Protein 2ISY (pdb70)

B-factor: mean 29.11, std 12.62, range [3.82, 200.0]

Radius of gyration: 21.47 Å; Cα contacts (8 Å, |Δi|>4): 385; chains: 2; bounding box: 40×53×70 Å

Structure (mmCIF, N/CA/C/O backbone):
data_2ISY
#
_entry.id   2ISY
#
_cell.length_a   41.954
_cell.length_b   44.743
_cell.length_c   49.641
_cell.angle_alpha   110.180
_cell.angle_beta   96.570
_cell.angle_gamma   108.290
#
_symmetry.space_group_name_H-M   'P 1'
#
loop_
_entity.id
_entity.type
_entity.pdbx_description
1 polymer 'Iron-dependent repressor ideR'
2 non-polymer 'NICKEL (II) ION'
3 non-polymer 'PHOSPHATE ION'
4 water water
#
loop_
_atom_site.group_PDB
_atom_site.id
_atom_site.type_symbol
_atom_site.label_atom_id
_atom_site.label_alt_id
_atom_site.label_comp_id
_atom_site.label_asym_id
_atom_site.label_entity_id
_atom_site.label_seq_id
_atom_site.pdbx_PDB_ins_code
_atom_site.Cartn_x
_atom_site.Cartn_y
_atom_site.Cartn_z
_atom_site.occupancy
_atom_site.B_iso_or_equiv
_atom_site.auth_seq_id
_atom_site.auth_comp_id
_atom_site.auth_asym_id
_atom_site.auth_atom_id
_atom_site.pdbx_PDB_model_num
ATOM 1 N N . ASN A 1 2 ? 10.179 -2.376 14.119 1.00 38.14 2 ASN A N 1
ATOM 2 C CA . ASN A 1 2 ? 10.073 -2.786 12.668 1.00 38.43 2 ASN A CA 1
ATOM 3 C C . ASN A 1 2 ? 9.815 -1.582 11.777 1.00 37.48 2 ASN A C 1
ATOM 4 O O . ASN A 1 2 ? 8.706 -1.050 11.766 1.00 36.67 2 ASN A O 1
ATOM 9 N N . GLU A 1 3 ? 10.824 -1.161 11.021 1.00 35.83 3 GLU A N 1
ATOM 10 C CA . GLU A 1 3 ? 10.697 0.034 10.197 1.00 36.04 3 GLU A CA 1
ATOM 11 C C . GLU A 1 3 ? 9.544 0.010 9.189 1.00 31.40 3 GLU A C 1
ATOM 12 O O . GLU A 1 3 ? 9.003 1.055 8.860 1.00 31.49 3 GLU A O 1
ATOM 18 N N . LEU A 1 4 ? 9.161 -1.177 8.725 1.00 27.02 4 LEU A N 1
ATOM 19 C CA . LEU A 1 4 ? 8.075 -1.324 7.756 1.00 23.09 4 LEU A CA 1
ATOM 20 C C . LEU A 1 4 ? 6.737 -1.191 8.446 1.00 22.37 4 LEU A C 1
ATOM 21 O O . LEU A 1 4 ? 5.708 -0.958 7.802 1.00 23.52 4 LEU A O 1
ATOM 26 N N . VAL A 1 5 ? 6.768 -1.332 9.767 1.00 19.35 5 VAL A N 1
ATOM 27 C CA . VAL A 1 5 ? 5.586 -1.257 10.612 1.00 18.86 5 VAL A CA 1
ATOM 28 C C . VAL A 1 5 ? 4.723 -2.512 10.491 1.00 20.91 5 VAL A C 1
ATOM 29 O O . VAL A 1 5 ? 4.412 -3.168 11.492 1.00 19.42 5 VAL A O 1
ATOM 33 N N . ASP A 1 6 ? 4.320 -2.836 9.267 1.00 21.12 6 ASP A N 1
ATOM 34 C CA . ASP A 1 6 ? 3.644 -4.107 8.999 1.00 21.39 6 ASP A CA 1
ATOM 35 C C . ASP A 1 6 ? 4.256 -4.654 7.707 1.00 21.24 6 ASP A C 1
ATOM 36 O O . ASP A 1 6 ? 4.052 -4.108 6.627 1.00 19.34 6 ASP A O 1
ATOM 41 N N . THR A 1 7 ? 5.065 -5.697 7.853 1.00 20.39 7 THR A N 1
ATOM 42 C CA . THR A 1 7 ? 5.863 -6.239 6.768 1.00 18.58 7 THR A CA 1
ATOM 43 C C . THR A 1 7 ? 4.957 -6.831 5.679 1.00 17.83 7 THR A C 1
ATOM 44 O O . THR A 1 7 ? 5.165 -6.615 4.471 1.00 16.76 7 THR A O 1
ATOM 48 N N . THR A 1 8 ? 3.941 -7.563 6.104 1.00 17.23 8 THR A N 1
ATOM 49 C CA . THR A 1 8 ? 3.026 -8.185 5.149 1.00 19.50 8 THR A CA 1
ATOM 50 C C . THR A 1 8 ? 2.328 -7.117 4.325 1.00 18.39 8 THR A C 1
ATOM 51 O O . THR A 1 8 ? 2.296 -7.221 3.104 1.00 18.11 8 THR A O 1
ATOM 55 N N . GLU A 1 9 ? 1.801 -6.079 4.986 1.00 15.26 9 GLU A N 1
ATOM 56 C CA . GLU A 1 9 ? 1.091 -5.040 4.259 1.00 13.96 9 GLU A CA 1
ATOM 57 C C . GLU A 1 9 ? 2.005 -4.319 3.279 1.00 13.60 9 GLU A C 1
ATOM 58 O O . GLU A 1 9 ? 1.544 -3.894 2.218 1.00 12.76 9 GLU A O 1
ATOM 64 N N . MET A 1 10 ? 3.287 -4.177 3.638 1.00 13.68 10 MET A N 1
ATOM 65 C CA . MET A 1 10 ? 4.275 -3.589 2.738 1.00 14.94 10 MET A CA 1
ATOM 66 C C . MET A 1 10 ? 4.643 -4.482 1.526 1.00 16.95 10 MET A C 1
ATOM 67 O O . MET A 1 10 ? 4.869 -3.971 0.432 1.00 15.27 10 MET A O 1
ATOM 72 N N . TYR A 1 11 ? 4.693 -5.803 1.705 1.00 17.42 11 TYR A N 1
ATOM 73 C CA . TYR A 1 11 ? 4.810 -6.698 0.543 1.00 16.94 11 TYR A CA 1
ATOM 74 C C . TYR A 1 11 ? 3.578 -6.548 -0.339 1.00 17.77 11 TYR A C 1
ATOM 75 O O . TYR A 1 11 ? 3.704 -6.397 -1.557 1.00 16.47 11 TYR A O 1
ATOM 84 N N . LEU A 1 12 ? 2.385 -6.545 0.265 1.00 16.03 12 LEU A N 1
ATOM 85 C CA . LEU A 1 12 ? 1.174 -6.297 -0.516 1.00 17.65 12 LEU A CA 1
ATOM 86 C C . LEU A 1 12 ? 1.197 -4.960 -1.263 1.00 20.22 12 LEU A C 1
ATOM 87 O O . LEU A 1 12 ? 0.924 -4.925 -2.473 1.00 20.29 12 LEU A O 1
ATOM 92 N N . ARG A 1 13 ? 1.517 -3.866 -0.566 1.00 20.12 13 ARG A N 1
ATOM 93 C CA . ARG A 1 13 ? 1.539 -2.537 -1.195 1.00 23.04 13 ARG A CA 1
ATOM 94 C C . ARG A 1 13 ? 2.640 -2.442 -2.259 1.00 21.64 13 ARG A C 1
ATOM 95 O O . ARG A 1 13 ? 2.477 -1.733 -3.245 1.00 19.73 13 ARG A O 1
ATOM 103 N N . THR A 1 14 ? 3.745 -3.161 -2.080 1.00 20.63 14 THR A N 1
ATOM 104 C CA . THR A 1 14 ? 4.818 -3.106 -3.074 1.00 21.60 14 THR A CA 1
ATOM 105 C C . THR A 1 14 ? 4.383 -3.777 -4.376 1.00 21.75 14 THR A C 1
ATOM 106 O O . THR A 1 14 ? 4.650 -3.272 -5.458 1.00 20.04 14 THR A O 1
ATOM 110 N N . ILE A 1 15 ? 3.667 -4.894 -4.261 1.00 18.85 15 ILE A N 1
ATOM 111 C CA . ILE A 1 15 ? 3.197 -5.622 -5.427 1.00 18.56 15 ILE A CA 1
ATOM 112 C C . ILE A 1 15 ? 2.144 -4.773 -6.182 1.00 20.47 15 ILE A C 1
ATOM 113 O O . ILE A 1 15 ? 2.152 -4.656 -7.418 1.00 17.23 15 ILE A O 1
ATOM 118 N N . TYR A 1 16 ? 1.240 -4.172 -5.428 1.00 18.78 16 TYR A N 1
ATOM 119 C CA . TYR A 1 16 ? 0.320 -3.180 -5.980 1.00 19.26 16 TYR A CA 1
ATOM 120 C C . TYR A 1 16 ? 1.032 -2.009 -6.713 1.00 18.76 16 TYR A C 1
ATOM 121 O O . TYR A 1 16 ? 0.657 -1.652 -7.847 1.00 19.49 16 TYR A O 1
ATOM 130 N N . ASP A 1 17 ? 2.073 -1.446 -6.106 1.00 17.89 17 ASP A N 1
ATOM 131 C CA . ASP A 1 17 ? 2.894 -0.395 -6.752 1.00 20.90 17 ASP A CA 1
ATOM 132 C C . ASP A 1 17 ? 3.425 -0.862 -8.120 1.00 20.79 17 ASP A C 1
ATOM 133 O O . ASP A 1 17 ? 3.288 -0.185 -9.139 1.00 17.84 17 ASP A O 1
ATOM 138 N N . LEU A 1 18 ? 4.049 -2.029 -8.115 1.00 23.48 18 LEU A N 1
ATOM 139 C CA . LEU A 1 18 ? 4.574 -2.633 -9.328 1.00 25.75 18 LEU A CA 1
ATOM 140 C C . LEU A 1 18 ? 3.492 -2.757 -10.400 1.00 25.90 18 LEU A C 1
ATOM 141 O O . LEU A 1 18 ? 3.712 -2.414 -11.568 1.00 26.78 18 LEU A O 1
ATOM 146 N N . GLU A 1 19 ? 2.318 -3.225 -10.013 1.00 26.70 19 GLU A N 1
ATOM 147 C CA . GLU A 1 19 ? 1.192 -3.238 -10.946 1.00 28.33 19 GLU A CA 1
ATOM 148 C C . GLU A 1 19 ? 0.770 -1.881 -11.492 1.00 28.79 19 GLU A C 1
ATOM 149 O O . GLU A 1 19 ? 0.497 -1.762 -12.682 1.00 28.21 19 GLU A O 1
ATOM 155 N N . GLU A 1 20 ? 0.727 -0.853 -10.655 1.00 27.42 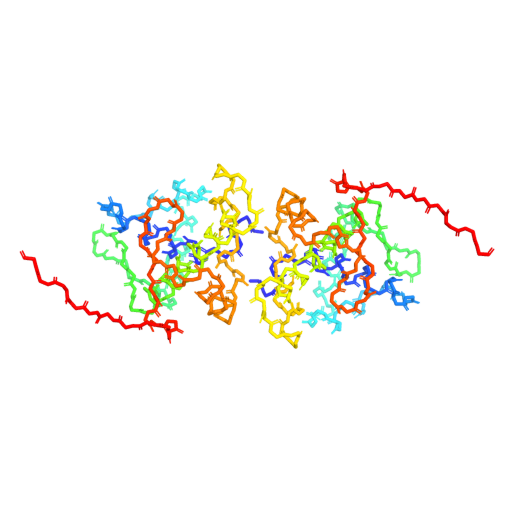20 GLU A N 1
ATOM 156 C CA . GLU A 1 20 ? 0.365 0.461 -11.164 1.00 27.73 20 GLU A CA 1
ATOM 157 C C . GLU A 1 20 ? 1.441 0.970 -12.133 1.00 26.87 20 GLU A C 1
ATOM 158 O O . GLU A 1 20 ? 1.158 1.772 -13.010 1.00 24.08 20 GLU A O 1
ATOM 164 N N . GLU A 1 21 ? 2.675 0.505 -11.955 1.00 25.95 21 GLU A N 1
ATOM 165 C CA . GLU A 1 21 ? 3.813 1.039 -12.709 1.00 26.96 21 GLU A CA 1
ATOM 166 C C . GLU A 1 21 ? 4.004 0.333 -14.044 1.00 28.32 21 GLU A C 1
ATOM 167 O O . GLU A 1 21 ? 4.881 0.711 -14.842 1.00 28.05 21 GLU A O 1
ATOM 173 N N . GLY A 1 22 ? 3.211 -0.706 -14.262 1.00 24.71 22 GLY A N 1
ATOM 174 C CA . GLY A 1 22 ? 3.413 -1.579 -15.398 1.00 29.30 22 GLY A CA 1
ATOM 175 C C . GLY A 1 22 ? 4.653 -2.450 -15.249 1.00 29.46 22 GLY A C 1
ATOM 176 O O . GLY A 1 22 ? 5.201 -2.922 -16.249 1.00 32.75 22 GLY A O 1
ATOM 177 N N . VAL A 1 23 ? 5.136 -2.670 -14.029 1.00 26.57 23 VAL A N 1
ATOM 178 C CA . VAL A 1 23 ? 6.264 -3.613 -13.910 1.00 26.16 23 VAL A CA 1
ATOM 179 C C . VAL A 1 23 ? 5.912 -4.997 -13.346 1.00 24.03 23 VAL A C 1
ATOM 180 O O . VAL A 1 23 ? 5.105 -5.138 -12.440 1.00 22.14 23 VAL A O 1
ATOM 184 N N . THR A 1 24 ? 6.468 -6.031 -13.966 1.00 25.13 24 THR A N 1
ATOM 185 C CA A THR A 1 24 ? 6.257 -7.416 -13.533 0.50 22.07 24 THR A CA 1
ATOM 186 C CA B THR A 1 24 ? 6.207 -7.408 -13.532 0.50 23.71 24 THR A CA 1
ATOM 187 C C . THR A 1 24 ? 6.566 -7.592 -12.050 1.00 23.15 24 THR A C 1
ATOM 188 O O . THR A 1 24 ? 7.708 -7.363 -11.626 1.00 22.12 24 THR A O 1
ATOM 195 N N . PRO A 1 25 ? 5.572 -8.008 -11.246 1.00 23.64 25 PRO A N 1
ATOM 196 C CA . PRO A 1 25 ? 5.860 -8.176 -9.832 1.00 23.32 25 PRO A CA 1
ATOM 197 C C . PRO A 1 25 ? 6.750 -9.400 -9.557 1.00 23.46 25 PRO A C 1
ATOM 198 O O . PRO A 1 25 ? 6.264 -10.527 -9.566 1.00 22.97 25 PRO A O 1
ATOM 202 N N . LEU A 1 26 ? 8.040 -9.174 -9.317 1.00 22.01 26 LEU A N 1
ATOM 203 C CA . LEU A 1 26 ? 8.956 -10.260 -8.985 1.00 23.61 26 LEU A CA 1
ATOM 204 C C . LEU A 1 26 ? 9.593 -10.007 -7.638 1.00 23.82 26 LEU A C 1
ATOM 205 O O . LEU A 1 26 ? 9.732 -8.859 -7.218 1.00 24.94 26 LEU A O 1
ATOM 210 N N . ARG A 1 27 ? 10.011 -11.081 -6.984 1.00 23.29 27 ARG A N 1
ATOM 211 C CA A ARG A 1 27 ? 10.688 -11.003 -5.691 0.50 25.06 27 ARG A CA 1
ATOM 212 C CA B ARG A 1 27 ? 10.666 -10.974 -5.690 0.50 24.66 27 ARG A CA 1
ATOM 213 C C . ARG A 1 27 ? 11.830 -9.994 -5.703 1.00 25.21 27 ARG A C 1
ATOM 214 O O . ARG A 1 27 ? 12.029 -9.260 -4.743 1.00 25.79 27 ARG A O 1
ATOM 229 N N . ALA A 1 28 ? 12.599 -9.973 -6.789 1.00 23.66 28 ALA A N 1
ATOM 230 C CA . ALA A 1 28 ? 13.771 -9.089 -6.832 1.00 21.88 28 ALA A CA 1
ATOM 231 C C . ALA A 1 28 ? 13.410 -7.637 -6.651 1.00 19.32 28 ALA A C 1
ATOM 232 O O . ALA A 1 28 ? 14.206 -6.864 -6.120 1.00 25.08 28 ALA A O 1
ATOM 234 N N . ARG A 1 29 ? 12.248 -7.241 -7.156 1.00 18.93 29 ARG A N 1
ATOM 235 C CA . ARG A 1 29 ? 11.765 -5.857 -6.989 1.00 17.69 29 ARG A CA 1
ATOM 236 C C . ARG A 1 29 ? 11.432 -5.576 -5.509 1.00 17.80 29 ARG A C 1
ATOM 237 O O . ARG A 1 29 ? 11.743 -4.511 -4.990 1.00 20.28 29 ARG A O 1
ATOM 245 N N . ILE A 1 30 ? 10.781 -6.526 -4.843 1.00 17.89 30 ILE A N 1
ATOM 246 C CA . ILE A 1 30 ? 10.472 -6.358 -3.422 1.00 19.87 30 ILE A CA 1
ATOM 247 C C . ILE A 1 30 ? 11.754 -6.196 -2.588 1.00 21.39 30 ILE A C 1
ATOM 248 O O . ILE A 1 30 ? 11.842 -5.320 -1.727 1.00 21.85 30 ILE A O 1
ATOM 253 N N . ALA A 1 31 ? 12.756 -7.020 -2.888 1.00 23.05 31 ALA A N 1
ATOM 254 C CA . ALA A 1 31 ? 14.041 -6.971 -2.207 1.00 23.95 31 ALA A CA 1
ATOM 255 C C . ALA A 1 31 ? 14.704 -5.591 -2.312 1.00 24.49 31 ALA A C 1
ATOM 256 O O . ALA A 1 31 ? 15.155 -5.030 -1.302 1.00 24.57 31 ALA A O 1
ATOM 258 N N . GLU A 1 32 ? 14.777 -5.073 -3.539 1.00 23.50 32 GLU A N 1
ATOM 259 C CA . GLU A 1 32 ? 15.236 -3.715 -3.829 1.00 24.51 32 GLU A CA 1
ATOM 260 C C . GLU A 1 32 ? 14.496 -2.630 -3.068 1.00 23.81 32 GLU A C 1
ATOM 261 O O . GLU A 1 32 ? 15.092 -1.810 -2.376 1.00 22.60 32 GLU A O 1
ATOM 267 N N . ARG A 1 33 ? 13.180 -2.617 -3.212 1.00 23.74 33 ARG A N 1
ATOM 268 C CA . ARG A 1 33 ? 12.412 -1.513 -2.676 1.00 24.70 33 ARG A CA 1
ATOM 269 C C . ARG A 1 33 ? 12.283 -1.541 -1.151 1.00 25.92 33 ARG A C 1
ATOM 270 O O . ARG A 1 33 ? 12.279 -0.473 -0.525 1.00 23.15 33 ARG A O 1
ATOM 278 N N . LEU A 1 34 ? 12.193 -2.740 -0.561 1.00 21.58 34 LEU A N 1
ATOM 279 C CA . LEU A 1 34 ? 12.137 -2.839 0.913 1.00 22.20 34 LEU A CA 1
ATOM 280 C C . LEU A 1 34 ? 13.479 -3.130 1.622 1.00 24.36 34 LEU A C 1
ATOM 281 O O . LEU A 1 34 ? 13.511 -3.329 2.843 1.00 23.66 34 LEU A O 1
ATOM 286 N N . ASP A 1 35 ? 14.577 -3.124 0.872 1.00 25.63 35 ASP A N 1
ATOM 287 C CA . ASP A 1 35 ? 15.909 -3.363 1.436 1.00 30.79 35 ASP A CA 1
ATOM 288 C C . ASP A 1 35 ? 15.959 -4.661 2.266 1.00 32.18 35 ASP A C 1
ATOM 289 O O . ASP A 1 35 ? 16.331 -4.661 3.436 1.00 33.78 35 ASP A O 1
ATOM 294 N N . GLN A 1 36 ? 15.546 -5.768 1.663 1.00 33.15 36 GLN A N 1
ATOM 295 C CA . GLN A 1 36 ? 15.596 -7.061 2.324 1.00 34.13 36 GLN A CA 1
ATOM 296 C C . GLN A 1 36 ? 16.403 -8.001 1.458 1.00 34.75 36 GLN A C 1
ATOM 297 O O . GLN A 1 36 ? 16.486 -7.791 0.260 1.00 34.12 36 GLN A O 1
ATOM 303 N N . SER A 1 37 ? 16.989 -9.040 2.055 1.00 36.65 37 SER A N 1
ATOM 304 C CA . SER A 1 37 ? 17.820 -9.987 1.308 1.00 37.05 37 SER A CA 1
ATOM 305 C C . SER A 1 37 ? 16.931 -10.876 0.456 1.00 37.61 37 SER A C 1
ATOM 306 O O . SER A 1 37 ? 15.724 -10.981 0.716 1.00 38.46 37 SER A O 1
ATOM 309 N N . GLY A 1 38 ? 17.524 -11.491 -0.563 1.00 34.38 38 GLY A N 1
ATOM 310 C CA . GLY A 1 38 ? 16.808 -12.368 -1.475 1.00 35.72 38 GLY A CA 1
ATOM 311 C C . GLY A 1 38 ? 16.107 -13.503 -0.747 1.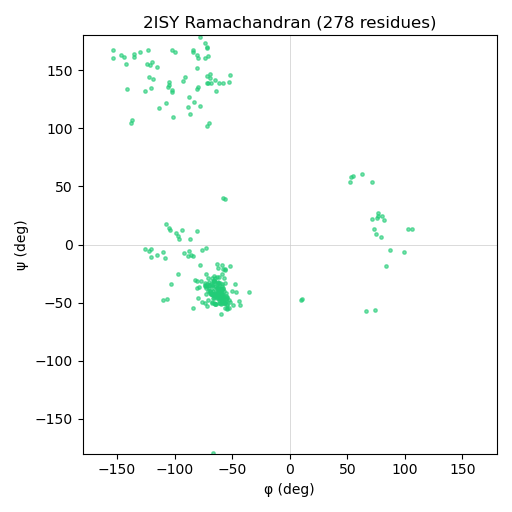00 36.46 38 GLY A C 1
ATOM 312 O O . GLY A 1 38 ? 14.924 -13.764 -0.992 1.00 35.46 38 GLY A O 1
ATOM 313 N N . PRO A 1 39 ? 16.839 -14.221 0.125 1.00 35.59 39 PRO A N 1
ATOM 314 C CA . PRO A 1 39 ? 16.176 -15.259 0.906 1.00 35.07 39 PRO A CA 1
ATOM 315 C C . PRO A 1 39 ? 15.072 -14.763 1.858 1.00 34.10 39 PRO A C 1
ATOM 316 O O . PRO A 1 39 ? 14.069 -15.460 2.016 1.00 33.93 39 PRO A O 1
ATOM 320 N N . THR A 1 40 ? 15.234 -13.595 2.484 1.00 32.83 40 THR A N 1
ATOM 321 C CA . THR A 1 40 ? 14.154 -13.090 3.370 1.00 32.43 40 THR A CA 1
ATOM 322 C C . THR A 1 40 ? 12.860 -12.872 2.592 1.00 29.72 40 THR A C 1
ATOM 323 O O . THR A 1 40 ? 11.790 -13.286 3.052 1.00 29.05 40 THR A O 1
ATOM 327 N N . VAL A 1 41 ? 12.980 -12.232 1.420 1.00 27.24 41 VAL A N 1
ATOM 328 C CA . VAL A 1 41 ? 11.849 -12.022 0.505 1.00 25.71 41 VAL A CA 1
ATOM 329 C C . VAL A 1 41 ? 11.184 -13.339 0.074 1.00 26.70 41 VAL A C 1
ATOM 330 O O . VAL A 1 41 ? 9.963 -13.458 0.050 1.00 23.59 41 VAL A O 1
ATOM 334 N N . SER A 1 42 ? 11.998 -14.332 -0.278 1.00 28.14 42 SER A N 1
ATOM 335 C CA . SER A 1 42 ? 11.474 -15.632 -0.662 1.00 28.25 42 SER A CA 1
ATOM 336 C C . SER A 1 42 ? 10.701 -16.263 0.470 1.00 27.06 42 SER A C 1
ATOM 337 O O . SER A 1 42 ? 9.661 -16.845 0.225 1.00 27.60 42 SER A O 1
ATOM 340 N N . GLN A 1 43 ? 11.210 -16.175 1.701 1.00 26.89 43 GLN A N 1
ATOM 341 C CA A GLN A 1 43 ? 10.525 -16.808 2.836 0.50 28.14 43 GLN A CA 1
ATOM 342 C CA B GLN A 1 43 ? 10.539 -16.782 2.860 0.50 28.07 43 GLN A CA 1
ATOM 343 C C . GLN A 1 43 ? 9.239 -16.055 3.208 1.00 26.77 43 GLN A C 1
ATOM 344 O O . GLN A 1 43 ? 8.199 -16.675 3.454 1.00 25.75 43 GLN A O 1
ATOM 355 N N . THR A 1 44 ? 9.302 -14.724 3.232 1.00 26.08 44 THR A N 1
ATOM 356 C CA . THR A 1 44 ? 8.099 -13.930 3.480 1.00 24.90 44 THR A CA 1
ATOM 357 C C . THR A 1 44 ? 7.062 -14.213 2.411 1.00 23.70 44 THR A C 1
ATOM 358 O O . THR A 1 44 ? 5.898 -14.389 2.723 1.00 24.93 44 THR A O 1
ATOM 362 N N . VAL A 1 45 ? 7.484 -14.243 1.147 1.00 23.62 45 VAL A N 1
ATOM 363 C CA . VAL A 1 45 ? 6.562 -14.489 0.053 1.00 25.81 45 VAL A CA 1
ATOM 364 C C . VAL A 1 45 ? 5.879 -15.878 0.171 1.00 25.77 45 VAL A C 1
ATOM 365 O O . VAL A 1 45 ? 4.690 -16.013 -0.079 1.00 26.69 45 VAL A O 1
ATOM 369 N N . SER A 1 46 ? 6.641 -16.905 0.538 1.00 26.48 46 SER A N 1
ATOM 370 C CA A SER A 1 46 ? 6.091 -18.257 0.674 0.50 25.57 46 SER A CA 1
ATOM 371 C CA B SER A 1 46 ? 6.077 -18.251 0.661 0.50 26.38 46 SER A CA 1
ATOM 372 C C . SER A 1 46 ? 5.120 -18.323 1.842 1.00 24.40 46 SER A C 1
ATOM 373 O O . SER A 1 46 ? 4.098 -18.998 1.772 1.00 27.63 46 SER A O 1
ATOM 378 N N . ARG A 1 47 ? 5.455 -17.629 2.928 1.00 25.45 47 ARG A N 1
ATOM 379 C CA . ARG A 1 47 ? 4.552 -17.510 4.060 1.00 26.45 47 ARG A CA 1
ATOM 380 C C . ARG A 1 47 ? 3.238 -16.804 3.660 1.00 27.22 47 ARG A C 1
ATOM 381 O O . ARG A 1 47 ? 2.165 -17.165 4.144 1.00 25.24 47 ARG A O 1
ATOM 389 N N . MET A 1 48 ? 3.316 -15.807 2.771 1.00 26.12 48 MET A N 1
ATOM 390 C CA . MET A 1 48 ? 2.102 -15.101 2.312 1.00 27.00 48 MET A CA 1
ATOM 391 C C . MET A 1 48 ? 1.254 -15.977 1.367 1.00 27.82 48 MET A C 1
ATOM 392 O O . MET A 1 48 ? 0.017 -15.937 1.390 1.00 28.23 48 MET A O 1
ATOM 397 N N . GLU A 1 49 ? 1.938 -16.747 0.522 1.00 30.76 49 GLU A N 1
ATOM 398 C CA . GLU A 1 49 ? 1.302 -17.781 -0.297 1.00 34.32 49 GLU A CA 1
ATOM 399 C C . GLU A 1 49 ? 0.592 -18.795 0.605 1.00 32.94 49 GLU A C 1
ATOM 400 O O . GLU A 1 49 ? -0.590 -19.075 0.413 1.00 33.04 49 GLU A O 1
ATOM 406 N N . ARG A 1 50 ? 1.288 -19.312 1.608 1.00 32.07 50 ARG A N 1
ATOM 407 C CA A ARG A 1 50 ? 0.644 -20.203 2.564 0.50 34.12 50 ARG A CA 1
ATOM 408 C CA B ARG A 1 50 ? 0.650 -20.204 2.574 0.50 32.91 50 ARG A CA 1
ATOM 409 C C . ARG A 1 50 ? -0.589 -19.538 3.150 1.00 34.20 50 ARG A C 1
ATOM 410 O O . ARG A 1 50 ? -1.633 -20.169 3.277 1.00 35.34 50 ARG A O 1
ATOM 425 N N . ASP A 1 51 ? -0.464 -18.250 3.474 1.00 34.35 51 ASP A N 1
ATOM 426 C CA . ASP A 1 51 ? -1.570 -17.470 4.026 1.00 32.99 51 ASP A CA 1
ATOM 427 C C . ASP A 1 51 ? -2.684 -17.100 3.030 1.00 30.07 51 ASP A C 1
ATOM 428 O O . ASP A 1 51 ? -3.675 -16.502 3.412 1.00 30.44 51 ASP A O 1
ATOM 433 N N . GLY A 1 52 ? -2.530 -17.455 1.762 1.00 28.73 52 GLY A N 1
ATOM 434 C CA . GLY A 1 52 ? -3.564 -17.168 0.764 1.00 26.27 52 GLY A CA 1
ATOM 435 C C . GLY A 1 52 ? -3.629 -15.729 0.271 1.00 24.58 52 GLY A C 1
ATOM 436 O O . GLY A 1 52 ? -4.666 -15.258 -0.183 1.00 23.79 52 GLY A O 1
ATOM 437 N N . LEU A 1 53 ? -2.510 -15.030 0.361 1.00 25.00 53 LEU A N 1
ATOM 438 C CA . LEU A 1 53 ? -2.446 -13.613 0.007 1.00 24.58 53 LEU A CA 1
ATOM 439 C C . LEU A 1 53 ? -1.922 -13.448 -1.398 1.00 25.25 53 LEU A C 1
ATOM 440 O O . LEU A 1 53 ? -2.190 -12.446 -2.074 1.00 23.30 53 LEU A O 1
ATOM 445 N N . LEU A 1 54 ? -1.157 -14.436 -1.853 1.00 24.56 54 LEU A N 1
ATOM 446 C CA . LEU A 1 54 ? -0.689 -14.404 -3.228 1.00 27.51 54 LEU A CA 1
ATOM 447 C C . LEU A 1 54 ? -0.402 -15.790 -3.796 1.00 29.55 54 LEU A C 1
ATOM 448 O O . LEU A 1 54 ? -0.340 -16.765 -3.053 1.00 29.21 54 LEU A O 1
ATOM 453 N N . ARG A 1 55 ? -0.223 -15.856 -5.114 1.00 32.68 55 ARG A N 1
ATOM 454 C CA . ARG A 1 55 ? 0.260 -17.072 -5.768 1.00 37.96 55 ARG A CA 1
ATOM 455 C C . ARG A 1 55 ? 1.576 -16.755 -6.453 1.00 40.45 55 ARG A C 1
ATOM 456 O O . ARG A 1 55 ? 1.751 -15.665 -7.005 1.00 39.46 55 ARG A O 1
ATOM 464 N N . VAL A 1 56 ? 2.503 -17.703 -6.419 1.00 44.61 56 VAL A N 1
ATOM 465 C CA . VAL A 1 56 ? 3.750 -17.555 -7.156 1.00 47.34 56 VAL A CA 1
ATOM 466 C C . VAL A 1 56 ? 3.641 -18.385 -8.416 1.00 49.64 56 VAL A C 1
ATOM 467 O O . VAL A 1 56 ? 3.624 -19.612 -8.355 1.00 50.73 56 VAL A O 1
ATOM 471 N N . ALA A 1 57 ? 3.547 -17.706 -9.554 1.00 52.37 57 ALA A N 1
ATOM 472 C CA . ALA A 1 57 ? 3.267 -18.357 -10.829 1.00 54.20 57 ALA A CA 1
ATOM 473 C C . ALA A 1 57 ? 4.440 -19.183 -11.381 1.00 55.53 57 ALA A C 1
ATOM 474 O O . ALA A 1 57 ? 5.575 -19.122 -10.873 1.00 55.43 57 ALA A O 1
ATOM 476 N N . GLY A 1 58 ? 4.144 -19.957 -12.422 1.00 56.03 58 GLY A N 1
ATOM 477 C CA . GLY A 1 58 ? 5.144 -20.750 -13.121 1.00 56.71 58 GLY A CA 1
ATOM 478 C C . GLY A 1 58 ? 6.438 -20.000 -13.373 1.00 55.97 58 GLY A C 1
ATOM 479 O O . GLY A 1 58 ? 7.516 -20.479 -13.025 1.00 56.70 58 GLY A O 1
ATOM 480 N N . ASP A 1 59 ? 6.327 -18.813 -13.961 1.00 55.29 59 ASP A N 1
ATOM 481 C CA . ASP A 1 59 ? 7.498 -18.002 -14.318 1.00 55.07 59 ASP A CA 1
ATOM 482 C C . ASP A 1 59 ? 8.094 -17.196 -13.142 1.00 54.11 59 ASP A C 1
ATOM 483 O O . ASP A 1 59 ? 8.925 -16.296 -13.350 1.00 53.54 59 ASP A O 1
ATOM 488 N N . ARG A 1 60 ? 7.652 -17.505 -11.920 1.00 52.28 60 ARG A N 1
ATOM 489 C CA . ARG A 1 60 ? 8.116 -16.809 -10.714 1.00 49.53 60 ARG A CA 1
ATOM 490 C C . ARG A 1 60 ? 7.517 -15.410 -10.553 1.00 46.88 60 ARG A C 1
ATOM 491 O O . ARG A 1 60 ? 7.934 -14.648 -9.682 1.00 45.45 60 ARG A O 1
ATOM 493 N N . HIS A 1 61 ? 6.542 -15.058 -11.378 1.00 44.80 61 HIS A N 1
ATOM 494 C CA . HIS A 1 61 ? 5.915 -13.761 -11.178 1.00 43.57 61 HIS A CA 1
ATOM 495 C C . HIS A 1 61 ? 4.897 -13.901 -10.036 1.00 40.69 61 HIS A C 1
ATOM 496 O O . HIS A 1 61 ? 4.428 -15.004 -9.756 1.00 40.38 61 HIS A O 1
ATOM 503 N N . LEU A 1 62 ? 4.640 -12.809 -9.323 1.00 35.63 62 LEU A N 1
ATOM 504 C CA . LEU A 1 62 ? 3.817 -12.848 -8.124 1.00 33.46 62 LEU A CA 1
ATOM 505 C C . LEU A 1 62 ? 2.429 -12.321 -8.433 1.00 31.37 62 LEU A C 1
ATOM 506 O O . LEU A 1 62 ? 2.265 -11.265 -9.040 1.00 31.24 62 LEU A O 1
ATOM 511 N N . GLU A 1 63 ? 1.417 -13.038 -7.996 1.00 28.16 63 GLU A N 1
ATOM 512 C CA . GLU A 1 63 ? 0.089 -12.568 -8.262 1.00 28.39 63 GLU A CA 1
ATOM 513 C C . GLU A 1 63 ? -0.677 -12.486 -6.947 1.00 26.74 63 GLU A C 1
ATOM 514 O O . GLU A 1 63 ? -0.655 -13.434 -6.165 1.00 29.28 63 GLU A O 1
ATOM 520 N N . LEU A 1 64 ? -1.353 -11.367 -6.703 1.00 25.17 64 LEU A N 1
ATOM 521 C CA . LEU A 1 64 ? -2.190 -11.239 -5.514 1.00 23.15 64 LEU A CA 1
ATOM 522 C C . LEU A 1 64 ? -3.443 -12.104 -5.667 1.00 23.52 64 LEU A C 1
ATOM 523 O O . LEU A 1 64 ? -4.034 -12.152 -6.745 1.00 24.04 64 LEU A O 1
ATOM 528 N N . THR A 1 65 ? -3.853 -12.783 -4.606 1.00 21.36 65 THR A N 1
ATOM 529 C CA . THR A 1 65 ? -5.119 -13.503 -4.657 1.00 23.41 65 THR A CA 1
ATOM 530 C C . THR A 1 65 ? -6.231 -12.469 -4.485 1.00 24.42 65 THR A C 1
ATOM 531 O O . THR A 1 65 ? -5.943 -11.287 -4.325 1.00 23.26 65 THR A O 1
ATOM 535 N N . GLU A 1 66 ? -7.488 -12.893 -4.523 1.00 25.36 66 GLU A N 1
ATOM 536 C CA . GLU A 1 66 ? -8.604 -11.975 -4.259 1.00 27.92 66 GLU A CA 1
ATOM 537 C C . GLU A 1 66 ? -8.494 -11.397 -2.852 1.00 26.08 66 GLU A C 1
ATOM 538 O O . GLU A 1 66 ? -8.718 -10.209 -2.660 1.00 24.08 66 GLU A O 1
ATOM 544 N N . LYS A 1 67 ? -8.127 -12.242 -1.892 1.00 24.00 67 LYS A N 1
ATOM 545 C CA . LYS A 1 67 ? -7.936 -11.838 -0.508 1.00 24.76 67 LYS A CA 1
ATOM 546 C C . LYS A 1 67 ? -6.775 -10.847 -0.369 1.00 24.66 67 LYS A C 1
ATOM 547 O O . LYS A 1 67 ? -6.944 -9.781 0.220 1.00 23.92 67 LYS A O 1
ATOM 553 N N . GLY A 1 68 ? -5.617 -11.203 -0.925 1.00 22.20 68 GLY A N 1
ATOM 554 C CA . GLY A 1 68 ? -4.464 -10.322 -0.957 1.00 20.57 68 GLY A CA 1
ATOM 555 C C . GLY A 1 68 ? -4.712 -8.994 -1.664 1.00 22.17 68 GLY A C 1
ATOM 556 O O . GLY A 1 68 ? -4.198 -7.958 -1.251 1.00 19.16 68 GLY A O 1
ATOM 557 N N . ARG A 1 69 ? -5.468 -9.025 -2.755 1.00 21.77 69 ARG A N 1
ATOM 558 C CA . ARG A 1 69 ? -5.767 -7.818 -3.521 1.00 22.40 69 ARG A CA 1
ATOM 559 C C . ARG A 1 69 ? -6.650 -6.863 -2.731 1.00 20.26 69 ARG A C 1
ATOM 560 O O . ARG A 1 69 ? -6.407 -5.656 -2.749 1.00 19.04 69 ARG A O 1
ATOM 568 N N . ALA A 1 70 ? -7.661 -7.398 -2.044 1.00 20.00 70 ALA A N 1
ATOM 569 C CA . ALA A 1 70 ? -8.552 -6.589 -1.213 1.00 21.96 70 ALA A CA 1
ATOM 570 C C . ALA A 1 70 ? -7.768 -5.860 -0.136 1.00 21.50 70 ALA A C 1
ATOM 571 O O . ALA A 1 70 ? -8.020 -4.692 0.157 1.00 18.74 70 ALA A O 1
ATOM 573 N N . LEU A 1 71 ? -6.827 -6.575 0.467 1.00 19.44 71 LEU A N 1
ATOM 574 C CA A LEU A 1 71 ? -6.038 -5.992 1.536 0.50 18.05 71 LEU A CA 1
ATOM 575 C CA B LEU A 1 71 ? -5.979 -6.041 1.527 0.50 18.39 71 LEU A CA 1
ATOM 576 C C . LEU A 1 71 ? -5.027 -4.983 0.973 1.00 17.79 71 LEU A C 1
ATOM 577 O O . LEU A 1 71 ? -4.749 -3.971 1.607 1.00 16.96 71 LEU A O 1
ATOM 586 N N . ALA A 1 72 ? -4.488 -5.249 -0.215 1.00 16.62 72 ALA A N 1
ATOM 587 C CA . ALA A 1 72 ? -3.536 -4.318 -0.834 1.00 17.25 72 ALA A CA 1
ATOM 588 C C . ALA A 1 72 ? -4.240 -3.006 -1.152 1.00 17.68 72 ALA A C 1
ATOM 589 O O . ALA A 1 72 ? -3.709 -1.909 -0.928 1.00 16.36 72 ALA A O 1
ATOM 591 N N . ILE A 1 73 ? -5.438 -3.126 -1.699 1.00 14.73 73 ILE A N 1
ATOM 592 C CA . ILE A 1 73 ? -6.244 -1.951 -2.003 1.00 16.13 73 ILE A CA 1
ATOM 593 C C . ILE A 1 73 ? -6.508 -1.121 -0.743 1.00 15.65 73 ILE A C 1
ATOM 594 O O . ILE A 1 73 ? -6.378 0.103 -0.761 1.00 15.24 73 ILE A O 1
ATOM 599 N N . ALA A 1 74 ? -6.926 -1.780 0.337 1.00 14.62 74 ALA A N 1
ATOM 600 C CA . ALA A 1 74 ? -7.209 -1.057 1.571 1.00 13.64 74 ALA A CA 1
ATOM 601 C C . ALA A 1 74 ? -5.979 -0.340 2.117 1.00 13.43 74 ALA A C 1
ATOM 602 O O . ALA A 1 74 ? -6.092 0.761 2.628 1.00 13.50 74 ALA A O 1
ATOM 604 N N . VAL A 1 75 ? -4.800 -0.948 2.031 1.00 12.04 75 VAL A N 1
ATOM 605 C CA . VAL A 1 75 ? -3.588 -0.258 2.506 1.00 12.06 75 VAL A CA 1
ATOM 606 C C . VAL A 1 75 ? -3.316 0.966 1.608 1.00 13.97 75 VAL A C 1
ATOM 607 O O . VAL A 1 75 ? -2.952 2.050 2.098 1.00 12.47 75 VAL A O 1
ATOM 611 N N . MET A 1 76 ? -3.434 0.784 0.285 1.00 11.61 76 MET A N 1
ATOM 612 C CA . MET A 1 76 ? -3.130 1.882 -0.611 1.00 11.74 76 MET A CA 1
ATOM 613 C C . MET A 1 76 ? -4.164 3.027 -0.420 1.00 14.31 76 MET A C 1
ATOM 614 O O . MET A 1 76 ? -3.821 4.198 -0.534 1.00 16.50 76 MET A O 1
ATOM 619 N N . ARG A 1 77 ? -5.417 2.674 -0.136 1.00 14.29 77 ARG A N 1
ATOM 620 C CA . ARG A 1 77 ? -6.471 3.660 0.159 1.00 16.39 77 ARG A CA 1
ATOM 621 C C . ARG A 1 77 ? -6.120 4.497 1.395 1.00 15.61 77 ARG A C 1
ATOM 622 O O . ARG A 1 77 ? -6.155 5.741 1.345 1.00 17.52 77 ARG A O 1
ATOM 630 N N . LYS A 1 78 ? -5.757 3.833 2.485 1.00 14.20 78 LYS A N 1
ATOM 631 C CA . LYS A 1 78 ? -5.283 4.529 3.698 1.00 15.14 78 LYS A CA 1
ATOM 632 C C . LYS A 1 78 ? -4.050 5.366 3.391 1.00 14.72 78 LYS A C 1
ATOM 633 O O . LYS A 1 78 ? -3.892 6.481 3.905 1.00 14.91 78 LYS A O 1
ATOM 639 N N . HIS A 1 79 ? -3.161 4.833 2.563 1.00 15.59 79 HIS A N 1
ATOM 640 C CA . HIS A 1 79 ? -1.941 5.561 2.236 1.00 13.54 79 HIS A CA 1
ATOM 641 C C . HIS A 1 79 ? -2.276 6.920 1.583 1.00 15.61 79 HIS A C 1
ATOM 642 O O . HIS A 1 79 ? -1.745 7.970 1.969 1.00 13.80 79 HIS A O 1
ATOM 649 N N . ARG A 1 80 ? -3.122 6.887 0.559 1.00 14.69 80 ARG A N 1
ATOM 650 C CA . ARG A 1 80 ? -3.435 8.113 -0.185 1.00 16.86 80 ARG A CA 1
ATOM 651 C C . ARG A 1 80 ? -4.346 9.085 0.586 1.00 16.77 80 ARG A C 1
ATOM 652 O O . ARG A 1 80 ? -4.222 10.302 0.449 1.00 18.65 80 ARG A O 1
ATOM 660 N N . LEU A 1 81 ? -5.250 8.553 1.399 1.00 15.29 81 LEU A N 1
ATOM 661 C CA . LEU A 1 81 ? -6.023 9.387 2.331 1.00 14.72 81 LEU A CA 1
ATOM 662 C C . LEU A 1 81 ? -5.097 10.063 3.362 1.00 14.63 81 LEU A C 1
ATOM 663 O O . LEU A 1 81 ? -5.238 11.268 3.670 1.00 15.30 81 LEU A O 1
ATOM 668 N N . ALA A 1 82 ? -4.130 9.312 3.876 1.00 13.79 82 ALA A N 1
ATOM 669 C CA . ALA A 1 82 ? -3.140 9.878 4.801 1.00 13.27 82 ALA A CA 1
ATOM 670 C C . ALA A 1 82 ? -2.346 10.988 4.114 1.00 13.53 82 ALA A C 1
ATOM 671 O O . ALA A 1 82 ? -2.135 12.053 4.694 1.00 14.82 82 ALA A O 1
ATOM 673 N N . GLU A 1 83 ? -1.913 10.759 2.876 1.00 13.37 83 GLU A N 1
ATOM 674 C CA . GLU A 1 83 ? -1.176 11.811 2.162 1.00 14.10 83 GLU A CA 1
ATOM 675 C C . GLU A 1 83 ? -2.039 13.057 1.938 1.00 16.52 83 GLU A C 1
ATOM 676 O O . GLU A 1 83 ? -1.559 14.170 2.110 1.00 18.50 83 GLU A O 1
ATOM 682 N N . ARG A 1 84 ? -3.305 12.861 1.577 1.00 17.05 84 ARG A N 1
ATOM 683 C CA . ARG A 1 84 ? -4.268 13.965 1.458 1.00 19.68 84 ARG A CA 1
ATOM 684 C C . ARG A 1 84 ? -4.380 14.755 2.759 1.00 19.93 84 ARG A C 1
ATOM 685 O O . ARG A 1 84 ? -4.215 15.977 2.763 1.00 20.40 84 ARG A O 1
ATOM 693 N N . LEU A 1 85 ? -4.668 14.060 3.862 1.00 15.52 85 LEU A N 1
ATOM 694 C CA . LEU A 1 85 ? -4.637 14.681 5.199 1.00 15.75 85 LEU A CA 1
ATOM 695 C C . LEU A 1 85 ? -3.340 15.482 5.473 1.00 17.39 85 LEU A C 1
ATOM 696 O O . LEU A 1 85 ? -3.381 16.629 5.910 1.00 17.62 85 LEU A O 1
ATOM 701 N N . LEU A 1 86 ? -2.184 14.852 5.269 1.00 17.38 86 LEU A N 1
ATOM 702 C CA . LEU A 1 86 ? -0.907 15.452 5.609 1.00 16.46 86 LEU A CA 1
ATOM 703 C C . LEU A 1 86 ? -0.632 16.723 4.803 1.00 20.36 86 LEU A C 1
ATOM 704 O O . LEU A 1 86 ? -0.079 17.681 5.314 1.00 23.03 86 LEU A O 1
ATOM 709 N N . VAL A 1 87 ? -1.028 16.727 3.539 1.00 22.13 87 VAL A N 1
ATOM 710 C CA . VAL A 1 87 ? -0.792 17.887 2.683 1.00 23.16 87 VAL A CA 1
ATOM 711 C C . VAL A 1 87 ? -1.911 18.893 2.899 1.00 23.39 87 VAL A C 1
ATOM 712 O O . VAL A 1 87 ? -1.641 20.036 3.240 1.00 26.92 87 VAL A O 1
ATOM 716 N N . ASP A 1 88 ? -3.165 18.480 2.750 1.00 22.02 88 ASP A N 1
ATOM 717 C CA . ASP A 1 88 ? -4.259 19.460 2.741 1.00 23.44 88 ASP A CA 1
ATOM 718 C C . ASP A 1 88 ? -4.572 20.069 4.107 1.00 24.84 88 ASP A C 1
ATOM 719 O O . ASP A 1 88 ? -4.925 21.248 4.200 1.00 28.21 88 ASP A O 1
ATOM 724 N N . VAL A 1 89 ? -4.460 19.280 5.170 1.00 23.10 89 VAL A N 1
ATOM 725 C CA . VAL A 1 89 ? -4.882 19.754 6.488 1.00 23.21 89 VAL A CA 1
ATOM 726 C C . VAL A 1 89 ? -3.713 20.073 7.403 1.00 23.89 89 VAL A C 1
ATOM 727 O O . VAL A 1 89 ? -3.673 21.117 8.054 1.00 23.43 89 VAL A O 1
ATOM 731 N N . ILE A 1 90 ? -2.760 19.164 7.460 1.00 20.45 90 ILE A N 1
ATOM 732 C CA . ILE A 1 90 ? -1.654 19.304 8.405 1.00 21.04 90 ILE A CA 1
ATOM 733 C C . ILE A 1 90 ? -0.541 20.232 7.895 1.00 21.32 90 ILE A C 1
ATOM 734 O O . ILE A 1 90 ? 0.136 20.907 8.685 1.00 21.75 90 ILE A O 1
ATOM 739 N N . GLY A 1 91 ? -0.360 20.264 6.576 1.00 19.74 91 GLY A N 1
ATOM 740 C CA . GLY A 1 91 ? 0.555 21.194 5.974 1.00 20.07 91 GLY A CA 1
ATOM 741 C C . GLY A 1 91 ? 1.974 20.685 6.034 1.00 21.18 91 GLY A C 1
ATOM 742 O O . GLY A 1 91 ? 2.927 21.467 5.953 1.00 21.09 91 GLY A O 1
ATOM 743 N N . LEU A 1 92 ? 2.128 19.374 6.188 1.00 19.77 92 LEU A N 1
ATOM 744 C CA . LEU A 1 92 ? 3.458 18.774 6.183 1.00 19.24 92 LEU A CA 1
ATOM 745 C C . LEU A 1 92 ? 4.089 18.985 4.806 1.00 21.99 92 LEU A C 1
ATOM 746 O O . LEU A 1 92 ? 3.451 18.753 3.779 1.00 25.32 92 LEU A O 1
ATOM 751 N N . PRO A 1 93 ? 5.343 19.440 4.756 1.00 24.83 93 PRO A N 1
ATOM 752 C CA . PRO A 1 93 ? 5.917 19.622 3.420 1.00 27.87 93 PRO A CA 1
ATOM 753 C C . PRO A 1 93 ? 5.812 18.391 2.480 1.00 30.72 93 PRO A C 1
ATOM 754 O O . PRO A 1 93 ? 5.893 17.231 2.920 1.00 28.29 93 PRO A O 1
ATOM 758 N N . TRP A 1 94 ? 5.635 18.674 1.190 1.00 32.13 94 TRP A N 1
ATOM 759 C CA . TRP A 1 94 ? 5.441 17.650 0.161 1.00 32.50 94 TRP A CA 1
ATOM 760 C C . TRP A 1 94 ? 6.486 16.549 0.208 1.00 31.09 94 TRP A C 1
ATOM 761 O O . TRP A 1 94 ? 6.154 15.386 -0.005 1.00 28.69 94 TRP A O 1
ATOM 772 N N . GLU A 1 95 ? 7.743 16.916 0.461 1.00 28.48 95 GLU A N 1
ATOM 773 C CA . GLU A 1 95 ? 8.833 15.948 0.358 1.00 29.59 95 GLU A CA 1
ATOM 774 C C . GLU A 1 95 ? 8.882 14.997 1.550 1.00 27.04 95 GLU A C 1
ATOM 775 O O . GLU A 1 95 ? 9.673 14.054 1.568 1.00 24.96 95 GLU A O 1
ATOM 781 N N . GLU A 1 96 ? 8.021 15.243 2.535 1.00 25.94 96 GLU A N 1
ATOM 782 C CA A GLU A 1 96 ? 8.002 14.424 3.730 0.50 25.17 96 GLU A CA 1
ATOM 783 C CA B GLU A 1 96 ? 7.982 14.437 3.747 0.50 24.49 96 GLU A CA 1
ATOM 784 C C . GLU A 1 96 ? 6.711 13.617 3.825 1.00 23.53 96 GLU A C 1
ATOM 785 O O . GLU A 1 96 ? 6.603 12.717 4.658 1.00 21.24 96 GLU A O 1
ATOM 796 N N . VAL A 1 97 ? 5.726 13.927 2.976 1.00 21.46 97 VAL A N 1
ATOM 797 C CA . VAL A 1 97 ? 4.424 13.277 3.192 1.00 22.32 97 VAL A CA 1
ATOM 798 C C . VAL A 1 97 ? 4.340 11.780 2.872 1.00 21.17 97 VAL A C 1
ATOM 799 O O . VAL A 1 97 ? 3.690 11.011 3.629 1.00 18.67 97 VAL A O 1
ATOM 803 N N . HIS A 1 98 ? 4.980 11.357 1.782 1.00 17.55 98 HIS A N 1
ATOM 804 C CA . HIS A 1 98 ? 5.003 9.915 1.443 1.00 18.37 98 HIS A CA 1
ATOM 805 C C . HIS A 1 98 ? 5.630 9.031 2.531 1.00 19.37 98 HIS A C 1
ATOM 806 O O . HIS A 1 98 ? 5.065 7.980 2.903 1.00 18.62 98 HIS A O 1
ATOM 813 N N . ALA A 1 99 ? 6.804 9.443 3.009 1.00 19.60 99 ALA A N 1
ATOM 814 C CA . ALA A 1 99 ? 7.477 8.737 4.083 1.00 19.45 99 ALA A CA 1
ATOM 815 C C . ALA A 1 99 ? 6.563 8.610 5.300 1.00 18.75 99 ALA A C 1
ATOM 816 O O . ALA A 1 99 ? 6.502 7.551 5.920 1.00 17.42 99 ALA A O 1
ATOM 818 N N . GLU A 1 100 ? 5.876 9.696 5.657 1.00 14.92 100 GLU A N 1
ATOM 819 C CA . GLU A 1 100 ? 5.000 9.667 6.826 1.00 15.22 100 GLU A CA 1
ATOM 820 C C . GLU A 1 100 ? 3.813 8.696 6.580 1.00 14.22 100 GLU A C 1
ATOM 821 O O . GLU A 1 100 ? 3.478 7.835 7.414 1.00 12.80 100 GLU A O 1
ATOM 827 N N . ALA A 1 101 ? 3.174 8.881 5.436 1.00 15.01 101 ALA A N 1
ATOM 828 C CA . ALA A 1 101 ? 2.041 8.077 4.987 1.00 13.20 101 ALA A CA 1
ATOM 829 C C . ALA A 1 101 ? 2.390 6.589 4.897 1.00 15.21 101 ALA A C 1
ATOM 830 O O . ALA A 1 101 ? 1.564 5.713 5.182 1.00 13.27 101 ALA A O 1
ATOM 841 N N . ARG A 1 103 ? 4.154 5.066 6.971 1.00 14.11 103 ARG A N 1
ATOM 842 C CA . ARG A 1 103 ? 3.923 4.497 8.306 1.00 13.80 103 ARG A CA 1
ATOM 843 C C . ARG A 1 103 ? 2.455 4.485 8.665 1.00 12.82 103 ARG A C 1
ATOM 844 O O . ARG A 1 103 ? 1.942 3.493 9.167 1.00 11.46 103 ARG A O 1
ATOM 852 N N . TRP A 1 104 ? 1.776 5.611 8.454 1.00 10.49 104 TRP A N 1
ATOM 853 C CA . TRP A 1 104 ? 0.403 5.728 8.881 1.00 14.52 104 TRP A CA 1
ATOM 854 C C . TRP A 1 104 ? -0.560 4.755 8.185 1.00 13.74 104 TRP A C 1
ATOM 855 O O . TRP A 1 104 ? -1.609 4.409 8.737 1.00 12.96 104 TRP A O 1
ATOM 866 N N . GLU A 1 105 ? -0.232 4.350 6.952 1.00 13.71 105 GLU A N 1
ATOM 867 C CA . GLU A 1 105 ? -1.095 3.465 6.197 1.00 13.51 105 GLU A CA 1
ATOM 868 C C . GLU A 1 105 ? -1.347 2.149 6.932 1.00 14.73 105 GLU A C 1
ATOM 869 O O . GLU A 1 105 ? -2.308 1.487 6.651 1.00 14.51 105 GLU A O 1
ATOM 875 N N . HIS A 1 106 ? -0.473 1.792 7.866 1.00 15.82 106 HIS A N 1
ATOM 876 C CA . HIS A 1 106 ? -0.589 0.523 8.611 1.00 15.29 106 HIS A CA 1
ATOM 877 C C . HIS A 1 106 ? -1.376 0.603 9.917 1.00 15.17 106 HIS A C 1
ATOM 878 O O . HIS A 1 106 ? -1.699 -0.439 10.525 1.00 14.17 106 HIS A O 1
ATOM 885 N N . VAL A 1 107 ? -1.739 1.809 10.335 1.00 12.72 107 VAL A N 1
ATOM 886 C CA . VAL A 1 107 ? -2.401 1.953 11.644 1.00 14.01 107 VAL A CA 1
ATOM 887 C C . VAL A 1 107 ? -3.745 2.679 11.600 1.00 16.59 107 VAL A C 1
ATOM 888 O O . VAL A 1 107 ? -4.377 2.813 12.637 1.00 17.43 107 VAL A O 1
ATOM 892 N N . MET A 1 108 ? -4.161 3.175 10.424 1.00 14.18 108 MET A N 1
ATOM 893 C CA A MET A 1 108 ? -5.402 3.932 10.288 0.50 14.49 108 MET A CA 1
ATOM 894 C CA B MET A 1 108 ? -5.409 3.922 10.320 0.50 17.18 108 MET A CA 1
ATOM 895 C C . MET A 1 108 ? -6.578 2.960 10.187 1.00 16.94 108 MET A C 1
ATOM 896 O O . MET A 1 108 ? -6.539 2.044 9.389 1.00 17.44 108 MET A O 1
ATOM 905 N N . SER A 1 109 ? -7.614 3.178 10.981 1.00 16.34 109 SER A N 1
ATOM 906 C CA . SER A 1 109 ? -8.812 2.352 10.903 1.00 16.03 109 SER A CA 1
ATOM 907 C C . SER A 1 109 ? -9.699 2.817 9.745 1.00 15.48 109 SER A C 1
ATOM 908 O O . SER A 1 109 ? -9.521 3.925 9.213 1.00 13.05 109 SER A O 1
ATOM 911 N N . GLU A 1 110 ? -10.633 1.961 9.341 1.00 16.39 110 GLU A N 1
ATOM 912 C CA . GLU A 1 110 ? -11.594 2.312 8.293 1.00 19.00 110 GLU A CA 1
ATOM 913 C C . GLU A 1 110 ? -12.507 3.426 8.766 1.00 18.84 110 GLU A C 1
ATOM 914 O O . GLU A 1 110 ? -12.989 4.217 7.954 1.00 18.50 110 GLU A O 1
ATOM 920 N N . ASP A 1 111 ? -12.780 3.459 10.073 1.00 17.36 111 ASP A N 1
ATOM 921 C CA . ASP A 1 111 ? -13.593 4.523 10.619 1.00 19.46 111 ASP A CA 1
ATOM 922 C C . ASP A 1 111 ? -12.951 5.881 10.420 1.00 18.89 111 ASP A C 1
ATOM 923 O O . ASP A 1 111 ? -13.625 6.851 10.068 1.00 17.50 111 ASP A O 1
ATOM 928 N N . VAL A 1 112 ? -11.637 5.958 10.621 1.00 16.30 112 VAL A N 1
ATOM 929 C CA . VAL A 1 112 ? -10.947 7.195 10.331 1.00 16.69 112 VAL A CA 1
ATOM 930 C C . VAL A 1 112 ? -10.953 7.505 8.843 1.00 16.01 112 VAL A C 1
ATOM 931 O O . VAL A 1 112 ? -11.085 8.667 8.429 1.00 18.27 112 VAL A O 1
ATOM 935 N N . GLU A 1 113 ? -10.766 6.485 8.023 1.00 16.24 113 GLU A N 1
ATOM 936 C CA . GLU A 1 113 ? -10.782 6.704 6.574 1.00 14.32 113 GLU A CA 1
ATOM 937 C C . GLU A 1 113 ? -12.136 7.301 6.154 1.00 17.68 113 GLU A C 1
ATOM 938 O O . GLU A 1 113 ? -12.189 8.247 5.370 1.00 16.49 113 GLU A O 1
ATOM 944 N N . ARG A 1 114 ? -13.237 6.734 6.654 1.00 15.24 114 ARG A N 1
ATOM 945 C CA . ARG A 1 114 ? -14.538 7.313 6.335 1.00 16.76 114 ARG A CA 1
ATOM 946 C C . ARG A 1 114 ? -14.675 8.773 6.789 1.00 18.05 114 ARG A C 1
ATOM 947 O O . ARG A 1 114 ? -15.246 9.593 6.050 1.00 18.25 114 ARG A O 1
ATOM 955 N N . ARG A 1 115 ? -14.125 9.109 7.963 1.00 16.91 115 ARG A N 1
ATOM 956 C CA . ARG A 1 115 ? -14.139 10.504 8.440 1.00 16.43 115 ARG A CA 1
ATOM 957 C C . ARG A 1 115 ? -13.337 11.353 7.492 1.00 18.06 115 ARG A C 1
ATOM 958 O O . ARG A 1 115 ? -13.759 12.454 7.137 1.00 19.68 115 ARG A O 1
ATOM 966 N N . LEU A 1 116 ? -12.198 10.834 7.036 1.00 17.59 116 LEU A N 1
ATOM 967 C CA . LEU A 1 116 ? -11.290 11.605 6.160 1.00 19.33 116 LEU A CA 1
ATOM 968 C C . LEU A 1 116 ? -11.916 11.871 4.798 1.00 21.49 116 LEU A C 1
ATOM 969 O O . LEU A 1 116 ? -11.694 12.917 4.183 1.00 21.28 116 LEU A O 1
ATOM 974 N N . VAL A 1 117 ? -12.698 10.912 4.322 1.00 20.32 117 VAL A N 1
ATOM 975 C CA . VAL A 1 117 ? -13.451 11.106 3.103 1.00 19.85 117 VAL A CA 1
ATOM 976 C C . VAL A 1 117 ? -14.450 12.291 3.220 1.00 22.88 117 VAL A C 1
ATOM 977 O O . VAL A 1 117 ? -14.597 13.069 2.286 1.00 26.47 117 VAL A O 1
ATOM 981 N N . LYS A 1 118 ? -15.097 12.446 4.365 1.00 24.83 118 LYS A N 1
ATOM 982 C CA . LYS A 1 118 ? -15.977 13.599 4.590 1.00 27.91 118 LYS A CA 1
ATOM 983 C C . LYS A 1 118 ? -15.166 14.865 4.815 1.00 27.54 118 LYS A C 1
ATOM 984 O O . LYS A 1 118 ? -15.400 15.886 4.168 1.00 29.37 118 LYS A O 1
ATOM 990 N N . VAL A 1 119 ? -14.200 14.813 5.720 1.00 27.01 119 VAL A N 1
ATOM 991 C CA . VAL A 1 119 ? -13.441 16.020 6.054 1.00 27.70 119 VAL A CA 1
ATOM 992 C C . VAL A 1 119 ? -12.712 16.593 4.847 1.00 27.63 119 VAL A C 1
ATOM 993 O O . VAL A 1 119 ? -12.627 17.802 4.686 1.00 27.14 119 VAL A O 1
ATOM 997 N N . LEU A 1 120 ? -12.158 15.722 4.017 1.00 26.13 120 LEU A N 1
ATOM 998 C CA . LEU A 1 120 ? -11.374 16.167 2.866 1.00 27.28 120 LEU A CA 1
ATOM 999 C C . LEU A 1 120 ? -12.239 16.439 1.640 1.00 28.06 120 LEU A C 1
ATOM 1000 O O . LEU A 1 120 ? -11.713 16.705 0.548 1.00 29.96 120 LEU A O 1
ATOM 1005 N N . ASN A 1 121 ? -13.553 16.334 1.803 1.00 30.01 121 ASN A N 1
ATOM 1006 C CA . ASN A 1 121 ? -14.483 16.747 0.752 1.00 34.46 121 ASN A CA 1
ATOM 1007 C C . ASN A 1 121 ? -14.472 15.792 -0.447 1.00 34.21 121 ASN A C 1
ATOM 1008 O O . ASN A 1 121 ? -14.278 16.224 -1.592 1.00 31.97 121 ASN A O 1
ATOM 1013 N N . ASN A 1 122 ? -14.675 14.500 -0.168 1.00 31.95 122 ASN A N 1
ATOM 1014 C CA . ASN A 1 122 ? -14.771 13.465 -1.203 1.00 30.37 122 ASN A CA 1
ATOM 1015 C C . ASN A 1 122 ? -13.569 13.412 -2.154 1.00 28.18 122 ASN A C 1
ATOM 1016 O O . ASN A 1 122 ? -13.728 13.535 -3.368 1.00 28.13 122 ASN A O 1
ATOM 1021 N N . PRO A 1 123 ? -12.362 13.185 -1.606 1.00 26.12 123 PRO A N 1
ATOM 1022 C CA . PRO A 1 123 ? -11.137 13.212 -2.406 1.00 22.58 123 PRO A CA 1
ATOM 1023 C C . PRO A 1 123 ? -11.102 11.967 -3.314 1.00 22.72 123 PRO A C 1
ATOM 1024 O O . PRO A 1 123 ? -11.589 10.902 -2.902 1.00 20.27 123 PRO A O 1
ATOM 1028 N N . THR A 1 124 ? -10.573 12.085 -4.535 1.00 21.69 124 THR A N 1
ATOM 1029 C CA . THR A 1 124 ? -10.478 10.906 -5.424 1.00 23.33 124 THR A CA 1
ATOM 1030 C C . THR A 1 124 ? -9.062 10.581 -5.844 1.00 21.75 124 THR A C 1
ATOM 1031 O O . THR A 1 124 ? -8.830 9.604 -6.564 1.00 21.77 124 THR A O 1
ATOM 1035 N N . THR A 1 125 ? -8.121 11.426 -5.441 1.00 19.96 125 THR A N 1
ATOM 1036 C CA . THR A 1 125 ? -6.738 11.244 -5.820 1.00 21.90 125 THR A CA 1
ATOM 1037 C C . THR A 1 125 ? -5.836 11.618 -4.655 1.00 21.21 125 THR A C 1
ATOM 1038 O O . THR A 1 125 ? -6.228 12.394 -3.794 1.00 21.85 125 THR A O 1
ATOM 1042 N N . SER A 1 126 ? -4.629 11.067 -4.632 1.00 21.02 126 SER A N 1
ATOM 1043 C CA . SER A 1 126 ? -3.644 11.502 -3.658 1.00 22.20 126 SER A CA 1
ATOM 1044 C C . SER A 1 126 ? -3.146 12.905 -4.054 1.00 23.93 126 SER A C 1
ATOM 1045 O O . SER A 1 126 ? -3.427 13.393 -5.164 1.00 23.00 126 SER A O 1
ATOM 1048 N N . PRO A 1 127 ? -2.402 13.552 -3.161 1.00 23.42 127 PRO A N 1
ATOM 1049 C CA . PRO A 1 127 ? -1.784 14.843 -3.490 1.00 24.50 127 PRO A CA 1
ATOM 1050 C C . PRO A 1 127 ? -0.889 14.773 -4.725 1.00 25.51 127 PRO A C 1
ATOM 1051 O O . PRO A 1 127 ? -0.602 15.798 -5.306 1.00 25.93 127 PRO A O 1
ATOM 1055 N N . PHE A 1 128 ? -0.428 13.582 -5.098 1.00 27.55 128 PHE A N 1
ATOM 1056 C CA . PHE A 1 128 ? 0.542 13.415 -6.187 1.00 27.32 128 PHE A CA 1
ATOM 1057 C C . PHE A 1 128 ? -0.113 13.007 -7.508 1.00 28.41 128 PHE A C 1
ATOM 1058 O O . PHE A 1 128 ? 0.583 12.620 -8.455 1.00 28.96 128 PHE A O 1
ATOM 1066 N N . GLY A 1 129 ? -1.441 13.058 -7.541 1.00 25.79 129 GLY A N 1
ATOM 1067 C CA . GLY A 1 129 ? -2.199 12.859 -8.759 1.00 29.18 129 GLY A CA 1
ATOM 1068 C C . GLY A 1 129 ? -2.812 11.491 -8.984 1.00 28.49 129 GLY A C 1
ATOM 1069 O O . GLY A 1 129 ? -3.551 11.299 -9.940 1.00 30.86 129 GLY A O 1
ATOM 1070 N N . ASN A 1 130 ? -2.503 10.537 -8.122 1.00 24.61 130 ASN A N 1
ATOM 1071 C CA . ASN A 1 130 ? -2.860 9.152 -8.369 1.00 26.03 130 ASN A CA 1
ATOM 1072 C C . ASN A 1 130 ? -4.211 8.828 -7.780 1.00 24.29 130 ASN A C 1
ATOM 1073 O O . ASN A 1 130 ? -4.540 9.306 -6.702 1.00 25.56 130 ASN A O 1
ATOM 1078 N N . PRO A 1 131 ? -4.991 7.983 -8.462 1.00 24.94 131 PRO A N 1
ATOM 1079 C CA . PRO A 1 131 ? -6.336 7.667 -7.991 1.00 23.33 131 PRO A CA 1
ATOM 1080 C C . PRO A 1 131 ? -6.350 6.915 -6.652 1.00 21.79 131 PRO A C 1
ATOM 1081 O O . PRO A 1 131 ? -5.506 6.064 -6.412 1.00 21.06 131 PRO A O 1
ATOM 1085 N N . ILE A 1 132 ? -7.305 7.234 -5.787 1.00 21.23 132 ILE A N 1
ATOM 1086 C CA . ILE A 1 132 ? -7.449 6.494 -4.544 1.00 20.24 132 ILE A CA 1
ATOM 1087 C C . ILE A 1 132 ? -8.353 5.302 -4.796 1.00 19.84 132 ILE A C 1
ATOM 1088 O O . ILE A 1 132 ? -9.525 5.500 -5.137 1.00 18.78 132 ILE A O 1
ATOM 1093 N N . PRO A 1 133 ? -7.827 4.061 -4.606 1.00 19.03 133 PRO A N 1
ATOM 1094 C CA . PRO A 1 133 ? -8.630 2.838 -4.770 1.00 16.84 133 PRO A CA 1
ATOM 1095 C C . PRO A 1 133 ? -9.446 2.458 -3.541 1.00 17.81 133 PRO A C 1
ATOM 1096 O O . PRO A 1 133 ? -9.245 3.003 -2.453 1.00 17.17 133 PRO A O 1
ATOM 1100 N N . GLY A 1 134 ? -10.392 1.548 -3.731 1.00 17.57 134 GLY A N 1
ATOM 1101 C CA . GLY A 1 134 ? -11.096 0.935 -2.613 1.00 16.76 134 GLY A CA 1
ATOM 1102 C C . GLY A 1 134 ? -12.203 1.771 -2.000 1.00 18.35 134 GLY A C 1
ATOM 1103 O O . GLY A 1 134 ? -12.798 1.377 -0.980 1.00 18.26 134 GLY A O 1
ATOM 1104 N N . LEU A 1 135 ? -12.520 2.918 -2.604 1.00 21.29 135 LEU A N 1
ATOM 1105 C CA . LEU A 1 135 ? -13.591 3.762 -2.030 1.00 19.37 135 LEU A CA 1
ATOM 1106 C C . LEU A 1 135 ? -14.964 3.093 -2.085 1.00 21.88 135 LEU A C 1
ATOM 1107 O O . LEU A 1 135 ? -15.806 3.293 -1.196 1.00 22.89 135 LEU A O 1
ATOM 1112 N N . VAL A 1 136 ? -15.198 2.260 -3.098 1.00 22.58 136 VAL A N 1
ATOM 1113 C CA . VAL A 1 136 ? -16.457 1.498 -3.138 1.00 23.41 136 VAL A CA 1
ATOM 1114 C C . VAL A 1 136 ? -16.536 0.516 -1.975 1.00 23.95 136 VAL A C 1
ATOM 1115 O O . VAL A 1 136 ? -17.515 0.506 -1.208 1.00 22.60 136 VAL A O 1
ATOM 1119 N N . GLU A 1 137 ? -15.478 -0.281 -1.821 1.00 22.58 137 GLU A N 1
ATOM 1120 C CA . GLU A 1 137 ? -15.365 -1.239 -0.706 1.00 25.40 137 GLU A CA 1
ATOM 1121 C C . GLU A 1 137 ? -15.434 -0.594 0.689 1.00 25.00 137 GLU A C 1
ATOM 1122 O O . GLU A 1 137 ? -16.013 -1.181 1.613 1.00 23.02 137 GLU A O 1
ATOM 1128 N N . LEU A 1 138 ? -14.871 0.616 0.819 1.00 23.72 138 LEU A N 1
ATOM 1129 C CA . LEU A 1 138 ? -14.937 1.428 2.055 1.00 23.65 138 LEU A CA 1
ATOM 1130 C C . LEU A 1 138 ? -16.381 1.775 2.400 1.00 23.73 138 LEU A C 1
ATOM 1131 O O . LEU A 1 138 ? -16.727 1.986 3.561 1.00 24.74 138 LEU A O 1
ATOM 1136 N N . GLY A 1 139 ? -17.226 1.850 1.380 1.00 27.06 139 GLY A N 1
ATOM 1137 C CA . GLY A 1 139 ? -18.651 2.075 1.573 1.00 24.33 139 GLY A CA 1
ATOM 1138 C C . GLY A 1 139 ? -19.082 3.506 1.290 1.00 26.88 139 GLY A C 1
ATOM 1139 O O . GLY A 1 139 ? -20.193 3.882 1.636 1.00 27.11 139 GLY A O 1
ATOM 1140 N N . VAL A 1 140 ? -18.225 4.306 0.653 1.00 25.10 140 VAL A N 1
ATOM 1141 C CA . VAL A 1 140 ? -18.486 5.738 0.526 1.00 26.01 140 VAL A CA 1
ATOM 1142 C C . VAL A 1 140 ? -18.819 6.182 -0.899 1.00 26.95 140 VAL A C 1
ATOM 1143 O O . VAL A 1 140 ? -19.155 7.347 -1.132 1.00 27.47 140 VAL A O 1
ATOM 1147 N N . ALA A 1 141 ? -18.708 5.262 -1.851 1.00 27.05 141 ALA A N 1
ATOM 1148 C CA . ALA A 1 141 ? -18.830 5.616 -3.254 1.00 27.35 141 ALA A CA 1
ATOM 1149 C C . ALA A 1 141 ? -19.318 4.447 -4.117 1.00 29.05 141 ALA A C 1
ATOM 1150 O O . ALA A 1 141 ? -19.276 3.292 -3.709 1.00 28.93 141 ALA A O 1
ATOM 1152 N N . SER A 1 142 ? -19.838 4.743 -5.302 1.00 32.87 142 SER A N 1
ATOM 1153 C CA . SER A 1 142 ? -20.031 3.672 -6.279 1.00 34.80 142 SER A CA 1
ATOM 1154 C C . SER A 1 142 ? -19.426 4.127 -7.597 1.00 36.56 142 SER A C 1
ATOM 1155 O O . SER A 1 142 ? -19.094 5.290 -7.746 1.00 36.65 142 SER A O 1
ATOM 1158 N N . GLU A 1 143 ? -19.219 3.214 -8.537 1.00 40.27 143 GLU A N 1
ATOM 1159 C CA . GLU A 1 143 ? -18.634 3.617 -9.819 1.00 43.96 143 GLU A CA 1
ATOM 1160 C C . GLU A 1 143 ? -19.655 3.741 -10.944 1.00 43.58 143 GLU A C 1
ATOM 1161 O O . GLU A 1 143 ? -20.508 2.874 -11.118 1.00 44.25 143 GLU A O 1
ATOM 1167 N N . ASN A 1 144 ? -19.595 4.854 -11.661 1.00 43.59 144 ASN A N 1
ATOM 1168 C CA . ASN A 1 144 ? -20.342 5.029 -12.891 1.00 44.03 144 ASN A CA 1
ATOM 1169 C C . ASN A 1 144 ? -19.399 4.780 -14.038 1.00 43.41 144 ASN A C 1
ATOM 1170 O O . ASN A 1 144 ? -18.187 4.740 -13.851 1.00 44.38 144 ASN A O 1
ATOM 1175 N N . LEU A 1 145 ? -19.950 4.609 -15.230 1.00 43.35 145 LEU A N 1
ATOM 1176 C CA . LEU A 1 145 ? -19.136 4.559 -16.427 1.00 40.74 145 LEU A CA 1
ATOM 1177 C C . LEU A 1 145 ? -19.300 5.859 -17.163 1.00 40.46 145 LEU A C 1
ATOM 1178 O O . LEU A 1 145 ? -20.404 6.407 -17.236 1.00 40.77 145 LEU A O 1
ATOM 1183 N N . TYR A 1 146 ? -18.188 6.354 -17.691 1.00 39.61 146 TYR A N 1
ATOM 1184 C CA . TYR A 1 146 ? -18.182 7.526 -18.537 1.00 41.93 146 TYR A CA 1
ATOM 1185 C C . TYR A 1 146 ? -17.767 7.056 -19.943 1.00 40.30 146 TYR A C 1
ATOM 1186 O O . TYR A 1 146 ? -16.665 6.537 -20.114 1.00 40.00 146 TYR A O 1
ATOM 1195 N N . PHE A 1 147 ? -18.642 7.208 -20.939 1.00 38.63 147 PHE A N 1
ATOM 1196 C CA . PHE A 1 147 ? -18.298 6.778 -22.304 1.00 37.94 147 PHE A CA 1
ATOM 1197 C C . PHE A 1 147 ? -17.579 7.852 -23.124 1.00 42.70 147 PHE A C 1
ATOM 1198 O O . PHE A 1 147 ? -18.044 8.986 -23.247 1.00 43.53 147 PHE A O 1
ATOM 1206 N N . GLN A 1 148 ? -16.431 7.481 -23.678 1.00 47.06 148 GLN A N 1
ATOM 1207 C CA . GLN A 1 148 ? -15.604 8.405 -24.444 1.00 51.01 148 GLN A CA 1
ATOM 1208 C C . GLN A 1 148 ? -15.839 8.167 -25.929 1.00 51.95 148 GLN A C 1
ATOM 1209 O O . GLN A 1 148 ? -14.907 8.191 -26.742 1.00 53.54 148 GLN A O 1
ATOM 1215 N N . ASN B 1 2 ? 2.279 -7.174 14.959 1.00 41.09 2 ASN B N 1
ATOM 1216 C CA . ASN B 1 2 ? 2.517 -6.636 16.345 1.00 41.80 2 ASN B CA 1
ATOM 1217 C C . ASN B 1 2 ? 1.423 -5.655 16.769 1.00 41.06 2 ASN B C 1
ATOM 1218 O O . ASN B 1 2 ? 1.445 -4.478 16.386 1.00 41.28 2 ASN B O 1
ATOM 1223 N N . GLU B 1 3 ? 0.477 -6.147 17.566 1.00 39.56 3 GLU B N 1
ATOM 1224 C CA . GLU B 1 3 ? -0.684 -5.361 18.005 1.00 39.85 3 GLU B CA 1
ATOM 1225 C C . GLU B 1 3 ? -0.318 -4.128 18.852 1.00 36.25 3 GLU B C 1
ATOM 1226 O O . GLU B 1 3 ? -1.118 -3.197 18.971 1.00 35.77 3 GLU B O 1
ATOM 1232 N N . LEU B 1 4 ? 0.886 -4.128 19.427 1.00 30.33 4 LEU B N 1
ATOM 1233 C CA . LEU B 1 4 ? 1.388 -2.977 20.184 1.00 25.59 4 LEU B CA 1
ATOM 1234 C C . LEU B 1 4 ? 2.027 -1.930 19.279 1.00 23.55 4 LEU B C 1
ATOM 1235 O O . LEU B 1 4 ? 2.342 -0.828 19.733 1.00 20.05 4 LEU B O 1
ATOM 1240 N N . VAL B 1 5 ? 2.221 -2.295 18.009 1.00 21.71 5 VAL B N 1
ATOM 1241 C CA . VAL B 1 5 ? 2.922 -1.470 17.011 1.00 20.39 5 VAL B CA 1
ATOM 1242 C C . VAL B 1 5 ? 4.393 -1.296 17.325 1.00 21.11 5 VAL B C 1
ATOM 1243 O O . VAL B 1 5 ? 5.252 -1.608 16.494 1.00 19.66 5 VAL B O 1
ATOM 1247 N N . ASP B 1 6 ? 4.674 -0.762 18.512 1.00 18.93 6 ASP B N 1
ATOM 1248 C CA . ASP B 1 6 ? 6.044 -0.625 19.005 1.00 19.01 6 ASP B CA 1
ATOM 1249 C C . ASP B 1 6 ? 6.059 -1.022 20.505 1.00 19.62 6 ASP B C 1
ATOM 1250 O O . ASP B 1 6 ? 5.595 -0.288 21.381 1.00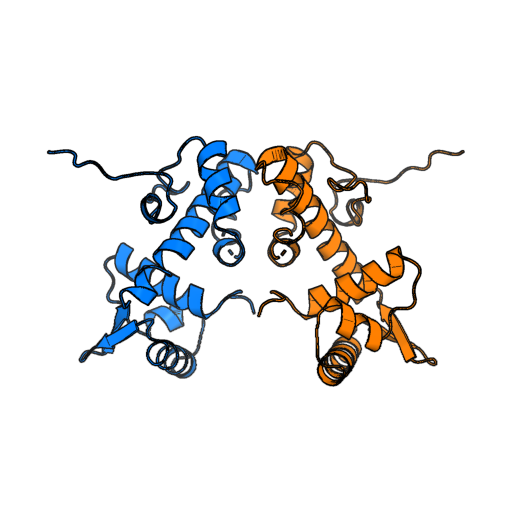 16.75 6 ASP B O 1
ATOM 1255 N N . THR B 1 7 ? 6.579 -2.219 20.773 1.00 22.16 7 THR B N 1
ATOM 1256 C CA . THR B 1 7 ? 6.428 -2.856 22.074 1.00 21.58 7 THR B CA 1
ATOM 1257 C C . THR B 1 7 ? 7.148 -2.034 23.139 1.00 21.36 7 THR B C 1
ATOM 1258 O O . THR B 1 7 ? 6.582 -1.677 24.177 1.00 20.44 7 THR B O 1
ATOM 1262 N N . THR B 1 8 ? 8.402 -1.727 22.847 1.00 22.31 8 THR B N 1
ATOM 1263 C CA . THR B 1 8 ? 9.235 -0.906 23.709 1.00 23.48 8 THR B CA 1
ATOM 1264 C C . THR B 1 8 ? 8.588 0.408 24.065 1.00 20.43 8 THR B C 1
ATOM 1265 O O . THR B 1 8 ? 8.558 0.786 25.231 1.00 24.05 8 THR B O 1
ATOM 1269 N N . GLU B 1 9 ? 8.055 1.102 23.067 1.00 20.62 9 GLU B N 1
ATOM 1270 C CA . GLU B 1 9 ? 7.374 2.361 23.336 1.00 16.76 9 GLU B CA 1
ATOM 1271 C C . GLU B 1 9 ? 6.155 2.183 24.203 1.00 18.65 9 GLU B C 1
ATOM 1272 O O . GLU B 1 9 ? 5.838 3.066 25.025 1.00 19.98 9 GLU B O 1
ATOM 1278 N N . MET B 1 10 ? 5.460 1.059 24.041 1.00 18.54 10 MET B N 1
ATOM 1279 C CA . MET B 1 10 ? 4.306 0.771 24.887 1.00 19.14 10 MET B CA 1
ATOM 1280 C C . MET B 1 10 ? 4.710 0.457 26.350 1.00 20.54 10 MET B C 1
ATOM 1281 O O . MET B 1 10 ? 4.011 0.862 27.290 1.00 18.44 10 MET B O 1
ATOM 1286 N N . TYR B 1 11 ? 5.832 -0.242 26.537 1.00 21.65 11 TYR B N 1
ATOM 1287 C CA . TYR B 1 11 ? 6.360 -0.472 27.892 1.00 22.48 11 TYR B CA 1
ATOM 1288 C C . TYR B 1 11 ? 6.689 0.862 28.507 1.00 22.20 11 TYR B C 1
ATOM 1289 O O . TYR B 1 11 ? 6.229 1.151 29.601 1.00 23.90 11 TYR B O 1
ATOM 1298 N N . LEU B 1 12 ? 7.437 1.696 27.785 1.00 22.06 12 LEU B N 1
ATOM 1299 C CA . LEU B 1 12 ? 7.735 3.058 28.243 1.00 22.50 12 LEU B CA 1
ATOM 1300 C C . LEU B 1 12 ? 6.498 3.855 28.640 1.00 23.61 12 LEU B C 1
ATOM 1301 O O . LEU B 1 12 ? 6.455 4.451 29.717 1.00 25.39 12 LEU B O 1
ATOM 1306 N N . ARG B 1 13 ? 5.483 3.882 27.789 1.00 23.78 13 ARG B N 1
ATOM 1307 C CA . ARG B 1 13 ? 4.309 4.711 28.071 1.00 25.40 13 ARG B CA 1
ATOM 1308 C C . ARG B 1 13 ? 3.454 4.102 29.198 1.00 26.82 13 ARG B C 1
ATOM 1309 O O . ARG B 1 13 ? 2.710 4.808 29.883 1.00 26.60 13 ARG B O 1
ATOM 1317 N N . THR B 1 14 ? 3.546 2.786 29.376 1.00 26.55 14 THR B N 1
ATOM 1318 C CA . THR B 1 14 ? 2.813 2.130 30.464 1.00 27.16 14 THR B CA 1
ATOM 1319 C C . THR B 1 14 ? 3.451 2.510 31.792 1.00 25.99 14 THR B C 1
ATOM 1320 O O . THR B 1 14 ? 2.756 2.916 32.718 1.00 27.96 14 THR B O 1
ATOM 1324 N N . ILE B 1 15 ? 4.777 2.405 31.854 1.00 24.84 15 ILE B N 1
ATOM 1325 C CA . ILE B 1 15 ? 5.546 2.800 33.037 1.00 25.73 15 ILE B CA 1
ATOM 1326 C C . ILE B 1 15 ? 5.311 4.261 33.402 1.00 26.62 15 ILE B C 1
ATOM 1327 O O . ILE B 1 15 ? 5.118 4.606 34.595 1.00 25.36 15 ILE B O 1
ATOM 1332 N N . TYR B 1 16 ? 5.316 5.111 32.373 1.00 26.59 16 TYR B N 1
ATOM 1333 C CA . TYR B 1 16 ? 4.988 6.526 32.504 1.00 27.96 16 TYR B CA 1
ATOM 1334 C C . TYR B 1 16 ? 3.559 6.791 33.036 1.00 30.05 16 TYR B C 1
ATOM 1335 O O . TYR B 1 16 ? 3.374 7.649 33.910 1.00 29.67 16 TYR B O 1
ATOM 1344 N N . ASP B 1 17 ? 2.571 6.068 32.505 1.00 29.33 17 ASP B N 1
ATOM 1345 C CA . ASP B 1 17 ? 1.183 6.138 32.968 1.00 32.79 17 ASP B CA 1
ATOM 1346 C C . ASP B 1 17 ? 1.107 5.835 34.467 1.00 34.25 17 ASP B C 1
ATOM 1347 O O . ASP B 1 17 ? 0.479 6.557 35.228 1.00 34.27 17 ASP B O 1
ATOM 1352 N N . LEU B 1 18 ? 1.745 4.745 34.870 1.00 34.54 18 LEU B N 1
ATOM 1353 C CA . LEU B 1 18 ? 1.761 4.338 36.265 1.00 36.37 18 LEU B CA 1
ATOM 1354 C C . LEU B 1 18 ? 2.403 5.407 37.162 1.00 39.48 18 LEU B C 1
ATOM 1355 O O . LEU B 1 18 ? 2.001 5.591 38.309 1.00 40.80 18 LEU B O 1
ATOM 1360 N N . GLU B 1 19 ? 3.390 6.125 36.638 1.00 43.69 19 GLU B N 1
ATOM 1361 C CA . GLU B 1 19 ? 3.978 7.259 37.354 1.00 46.42 19 GLU B CA 1
ATOM 1362 C C . GLU B 1 19 ? 3.051 8.484 37.413 1.00 47.78 19 GLU B C 1
ATOM 1363 O O . GLU B 1 19 ? 3.065 9.217 38.402 1.00 49.05 19 GLU B O 1
ATOM 1369 N N . GLU B 1 20 ? 2.254 8.707 36.367 1.00 50.04 20 GLU B N 1
ATOM 1370 C CA . GLU B 1 20 ? 1.228 9.776 36.379 1.00 51.95 20 GLU B CA 1
ATOM 1371 C C . GLU B 1 20 ? 0.132 9.494 37.412 1.00 51.76 20 GLU B C 1
ATOM 1372 O O . GLU B 1 20 ? -0.463 10.417 37.976 1.00 52.35 20 GLU B O 1
ATOM 1378 N N . GLU B 1 21 ? -0.150 8.218 37.637 1.00 51.86 21 GLU B N 1
ATOM 1379 C C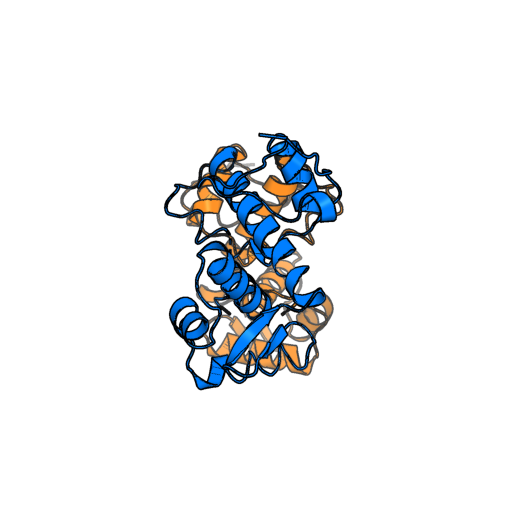A . GLU B 1 21 ? -1.202 7.824 38.564 1.00 52.41 21 GLU B CA 1
ATOM 1380 C C . GLU B 1 21 ? -0.677 7.745 39.988 1.00 52.17 21 GLU B C 1
ATOM 1381 O O . GLU B 1 21 ? -1.443 7.578 40.930 1.00 52.69 21 GLU B O 1
ATOM 1387 N N . GLY B 1 22 ? 0.639 7.848 40.134 1.00 52.95 22 GLY B N 1
ATOM 1388 C CA . GLY B 1 22 ? 1.270 7.795 41.440 1.00 51.89 22 GLY B CA 1
ATOM 1389 C C . GLY B 1 22 ? 1.349 6.393 42.013 1.00 52.07 22 GLY B C 1
ATOM 1390 O O . GLY B 1 22 ? 1.444 6.229 43.231 1.00 53.55 22 GLY B O 1
ATOM 1391 N N . VAL B 1 23 ? 1.306 5.377 41.152 1.00 50.73 23 VAL B N 1
ATOM 1392 C CA . VAL B 1 23 ? 1.550 4.001 41.598 1.00 49.67 23 VAL B CA 1
ATOM 1393 C C . VAL B 1 23 ? 2.961 3.546 41.223 1.00 49.14 23 VAL B C 1
ATOM 1394 O O . VAL B 1 23 ? 3.650 4.213 40.444 1.00 49.20 23 VAL B O 1
ATOM 1398 N N . THR B 1 24 ? 3.391 2.416 41.790 1.00 48.40 24 THR B N 1
ATOM 1399 C CA . THR B 1 24 ? 4.718 1.867 41.520 1.00 45.79 24 THR B CA 1
ATOM 1400 C C . THR B 1 24 ? 4.712 1.040 40.236 1.00 45.17 24 THR B C 1
ATOM 1401 O O . THR B 1 24 ? 3.942 0.089 40.110 1.00 43.58 24 THR B O 1
ATOM 1405 N N . PRO B 1 25 ? 5.572 1.414 39.273 1.00 44.84 25 PRO B N 1
ATOM 1406 C CA . PRO B 1 25 ? 5.745 0.658 38.045 1.00 45.47 25 PRO B CA 1
ATOM 1407 C C . PRO B 1 25 ? 6.455 -0.667 38.326 1.00 47.94 25 PRO B C 1
ATOM 1408 O O . PRO B 1 25 ? 7.663 -0.677 38.558 1.00 48.66 25 PRO B O 1
ATOM 1412 N N . LEU B 1 26 ? 5.724 -1.777 38.329 1.00 49.69 26 LEU B N 1
ATOM 1413 C CA . LEU B 1 26 ? 6.364 -3.070 38.578 1.00 51.73 26 LEU B CA 1
ATOM 1414 C C . LEU B 1 26 ? 6.100 -4.004 37.406 1.00 52.59 26 LEU B C 1
ATOM 1415 O O . LEU B 1 26 ? 5.011 -3.960 36.829 1.00 53.25 26 LEU B O 1
ATOM 1420 N N . ARG B 1 27 ? 7.085 -4.848 37.070 1.00 52.22 27 ARG B N 1
ATOM 1421 C CA . ARG B 1 27 ? 6.956 -5.839 35.987 1.00 51.72 27 ARG B CA 1
ATOM 1422 C C . ARG B 1 27 ? 5.539 -6.408 35.911 1.00 50.68 27 ARG B C 1
ATOM 1423 O O . ARG B 1 27 ? 4.985 -6.596 34.822 1.00 49.87 27 ARG B O 1
ATOM 1431 N N . ALA B 1 28 ? 4.965 -6.670 37.081 1.00 48.62 28 ALA B N 1
ATOM 1432 C CA . ALA B 1 28 ? 3.640 -7.244 37.192 1.00 48.00 28 ALA B CA 1
ATOM 1433 C C . ALA B 1 28 ? 2.593 -6.339 36.572 1.00 47.36 28 ALA B C 1
ATOM 1434 O O . ALA B 1 28 ? 1.710 -6.816 35.849 1.00 48.56 28 ALA B O 1
ATOM 1436 N N . ARG B 1 29 ? 2.701 -5.039 36.852 1.00 46.39 29 ARG B N 1
ATOM 1437 C CA . ARG B 1 29 ? 1.694 -4.048 36.445 1.00 44.81 29 ARG B CA 1
ATOM 1438 C C . ARG B 1 29 ? 1.602 -3.855 34.930 1.00 44.03 29 ARG B C 1
ATOM 1439 O O . ARG B 1 29 ? 0.528 -3.559 34.396 1.00 43.18 29 ARG B O 1
ATOM 1441 N N . ILE B 1 30 ? 2.732 -4.023 34.248 1.00 43.53 30 ILE B N 1
ATOM 1442 C CA . ILE B 1 30 ? 2.781 -3.950 32.794 1.00 42.01 30 ILE B CA 1
ATOM 1443 C C . ILE B 1 30 ? 2.025 -5.124 32.166 1.00 43.06 30 ILE B C 1
ATOM 1444 O O . ILE B 1 30 ? 1.170 -4.924 31.313 1.00 41.33 30 ILE B O 1
ATOM 1449 N N . ALA B 1 31 ? 2.321 -6.341 32.625 1.00 44.31 31 ALA B N 1
ATOM 1450 C CA . ALA B 1 31 ? 1.617 -7.555 32.177 1.00 43.97 31 ALA B CA 1
ATOM 1451 C C . ALA B 1 31 ? 0.101 -7.393 32.171 1.00 43.27 31 ALA B C 1
ATOM 1452 O O . ALA B 1 31 ? -0.574 -7.837 31.240 1.00 44.00 31 ALA B O 1
ATOM 1454 N N . GLU B 1 32 ? -0.429 -6.740 33.196 1.00 43.40 32 GLU B N 1
ATOM 1455 C CA . GLU B 1 32 ? -1.870 -6.550 33.313 1.00 43.17 32 GLU B CA 1
ATOM 1456 C C . GLU B 1 32 ? -2.442 -5.537 32.328 1.00 43.17 32 GLU B C 1
ATOM 1457 O O . GLU B 1 32 ? -3.517 -5.762 31.764 1.00 43.73 32 GLU B O 1
ATOM 1459 N N . ARG B 1 33 ? -1.758 -4.410 32.127 1.00 40.97 33 ARG B N 1
ATOM 1460 C CA . ARG B 1 33 ? -2.298 -3.391 31.212 1.00 38.86 33 ARG B CA 1
ATOM 1461 C C . ARG B 1 33 ? -2.028 -3.699 29.728 1.00 37.26 33 ARG B C 1
ATOM 1462 O O . ARG B 1 33 ? -2.834 -3.357 28.875 1.00 35.44 33 ARG B O 1
ATOM 1470 N N . LEU B 1 34 ? -0.910 -4.364 29.431 1.00 35.15 34 LEU B N 1
ATOM 1471 C CA . LEU B 1 34 ? -0.579 -4.713 28.047 1.00 35.28 34 LEU B CA 1
ATOM 1472 C C . LEU B 1 34 ? -0.997 -6.141 27.685 1.00 38.38 34 LEU B C 1
ATOM 1473 O O . LEU B 1 34 ? -0.731 -6.618 26.568 1.00 38.41 34 LEU B O 1
ATOM 1478 N N . ASP B 1 35 ? -1.669 -6.798 28.635 1.00 41.35 35 ASP B N 1
ATOM 1479 C CA A ASP B 1 35 ? -2.100 -8.186 28.489 0.50 42.19 35 ASP B CA 1
ATOM 1480 C CA B ASP B 1 35 ? -2.109 -8.176 28.477 0.50 42.36 35 ASP B CA 1
ATOM 1481 C C . ASP B 1 35 ? -0.968 -9.025 27.917 1.00 43.65 35 ASP B C 1
ATOM 1482 O O . ASP B 1 35 ? -1.080 -9.601 26.837 1.00 43.85 35 ASP B O 1
ATOM 1491 N N . GLN B 1 36 ? 0.127 -9.080 28.663 1.00 44.55 36 GLN B N 1
ATOM 1492 C CA . GLN B 1 36 ? 1.335 -9.761 28.246 1.00 46.83 36 GLN B CA 1
ATOM 1493 C C . GLN B 1 36 ? 1.633 -10.869 29.254 1.00 47.91 36 GLN B C 1
ATOM 1494 O O . GLN B 1 36 ? 1.185 -10.789 30.400 1.00 47.43 36 GLN B O 1
ATOM 1500 N N . SER B 1 37 ? 2.384 -11.893 28.833 1.00 49.79 37 SER B N 1
ATOM 1501 C CA . SER B 1 37 ? 2.838 -12.950 29.755 1.00 51.13 37 SER B CA 1
ATOM 1502 C C . SER B 1 37 ? 3.650 -12.318 30.873 1.00 50.83 37 SER B C 1
ATOM 1503 O O . SER B 1 37 ? 4.463 -11.428 30.618 1.00 51.70 37 SER B O 1
ATOM 1506 N N . GLY B 1 38 ? 3.445 -12.780 32.102 1.00 49.29 38 GLY B N 1
ATOM 1507 C CA . GLY B 1 38 ? 4.373 -12.454 33.178 1.00 48.44 38 GLY B CA 1
ATOM 1508 C C . GLY B 1 38 ? 5.827 -12.591 32.726 1.00 47.94 38 GLY B C 1
ATOM 1509 O O . GLY B 1 38 ? 6.643 -11.701 32.995 1.00 48.55 38 GLY B O 1
ATOM 1510 N N . PRO B 1 39 ? 6.177 -13.728 32.080 1.00 47.50 39 PRO B N 1
ATOM 1511 C CA . PRO B 1 39 ? 7.502 -13.943 31.493 1.00 46.62 39 PRO B CA 1
ATOM 1512 C C . PRO B 1 39 ? 7.879 -12.966 30.396 1.00 45.49 39 PRO B C 1
ATOM 1513 O O . PRO B 1 39 ? 9.045 -12.561 30.310 1.00 43.85 39 PRO B O 1
ATOM 1517 N N . THR B 1 40 ? 6.915 -12.611 29.545 1.00 45.97 40 THR B N 1
ATOM 1518 C CA . THR B 1 40 ? 7.194 -11.682 28.440 1.00 44.43 40 THR B CA 1
ATOM 1519 C C . THR B 1 40 ? 7.518 -10.299 28.990 1.00 42.36 40 THR B C 1
ATOM 1520 O O . THR B 1 40 ? 8.487 -9.675 28.564 1.00 41.83 40 THR B O 1
ATOM 1524 N N . VAL B 1 41 ? 6.718 -9.830 29.943 1.00 42.08 41 VAL B N 1
ATOM 1525 C CA . VAL B 1 41 ? 7.002 -8.549 30.562 1.00 43.12 41 VAL B CA 1
ATOM 1526 C C . VAL B 1 41 ? 8.389 -8.589 31.217 1.00 43.98 41 VAL B C 1
ATOM 1527 O O . VAL B 1 41 ? 9.303 -7.850 30.831 1.00 43.56 41 VAL B O 1
ATOM 1531 N N . SER B 1 42 ? 8.555 -9.508 32.164 1.00 46.71 42 SER B N 1
ATOM 1532 C CA . SER B 1 42 ? 9.832 -9.707 32.867 1.00 47.12 42 SER B CA 1
ATOM 1533 C C . SER B 1 42 ? 11.026 -9.789 31.900 1.00 46.34 42 SER B C 1
ATOM 1534 O O . SER B 1 42 ? 12.130 -9.330 32.214 1.00 47.78 42 SER B O 1
ATOM 1537 N N . GLN B 1 43 ? 10.815 -10.357 30.719 1.00 44.89 43 GLN B N 1
ATOM 1538 C CA . GLN B 1 43 ? 11.905 -10.438 29.745 1.00 44.56 43 GLN B CA 1
ATOM 1539 C C . GLN B 1 43 ? 12.168 -9.107 29.058 1.00 44.73 43 GLN B C 1
ATOM 1540 O O . GLN B 1 43 ? 13.315 -8.663 28.985 1.00 43.15 43 GLN B O 1
ATOM 1546 N N . THR B 1 44 ? 11.104 -8.475 28.551 1.00 43.09 44 THR B N 1
ATOM 1547 C CA . THR B 1 44 ? 11.225 -7.178 27.878 1.00 43.44 44 THR B CA 1
ATOM 1548 C C . THR B 1 44 ? 11.817 -6.159 28.841 1.00 42.62 44 THR B C 1
ATOM 1549 O O . THR B 1 44 ? 12.702 -5.398 28.474 1.00 43.54 44 THR B O 1
ATOM 1553 N N . VAL B 1 45 ? 11.314 -6.150 30.073 1.00 42.78 45 VAL B N 1
ATOM 1554 C CA . VAL B 1 45 ? 11.851 -5.273 31.106 1.00 43.10 45 VAL B CA 1
ATOM 1555 C C . VAL B 1 45 ? 13.357 -5.483 31.279 1.00 44.02 45 VAL B C 1
ATOM 1556 O O . VAL B 1 45 ? 14.121 -4.515 31.272 1.00 44.17 45 VAL B O 1
ATOM 1560 N N . SER B 1 46 ? 13.788 -6.740 31.408 1.00 44.69 46 SER B N 1
ATOM 1561 C CA . SER B 1 46 ? 15.228 -7.052 31.454 1.00 44.68 46 SER B CA 1
ATOM 1562 C C . SER B 1 46 ? 15.953 -6.501 30.228 1.00 44.28 46 SER B C 1
ATOM 1563 O O . SER B 1 46 ? 17.043 -5.963 30.350 1.00 44.92 46 SER B O 1
ATOM 1566 N N . ARG B 1 47 ? 15.345 -6.626 29.051 1.00 44.30 47 ARG B N 1
ATOM 1567 C CA . ARG B 1 47 ? 15.981 -6.176 27.810 1.00 45.06 47 ARG B CA 1
ATOM 1568 C C . ARG B 1 47 ? 16.095 -4.651 27.735 1.00 46.43 47 ARG B C 1
ATOM 1569 O O . ARG B 1 47 ? 17.113 -4.120 27.266 1.00 47.51 47 ARG B O 1
ATOM 1571 N N . MET B 1 48 ? 15.051 -3.950 28.181 1.00 45.41 48 MET B N 1
ATOM 1572 C CA . MET B 1 48 ? 15.030 -2.484 28.124 1.00 44.61 48 MET B CA 1
ATOM 1573 C C . MET B 1 48 ? 16.024 -1.920 29.128 1.00 46.80 48 MET B C 1
ATOM 1574 O O . MET B 1 48 ? 16.608 -0.863 28.913 1.00 47.36 48 MET B O 1
ATOM 1579 N N . GLU B 1 49 ? 16.196 -2.638 30.229 1.00 49.42 49 GLU B N 1
ATOM 1580 C CA . GLU B 1 49 ? 17.197 -2.308 31.239 1.00 53.02 49 GLU B CA 1
ATOM 1581 C C . GLU B 1 49 ? 18.591 -2.374 30.633 1.00 53.25 49 GLU B C 1
ATOM 1582 O O . GLU B 1 49 ? 19.402 -1.467 30.830 1.00 54.68 49 GLU B O 1
ATOM 1588 N N . ARG B 1 50 ? 18.846 -3.444 29.879 1.00 53.83 50 ARG B N 1
ATOM 1589 C CA . ARG B 1 50 ? 20.112 -3.643 29.164 1.00 53.78 50 ARG B CA 1
ATOM 1590 C C . ARG B 1 50 ? 20.418 -2.537 28.174 1.00 52.97 50 ARG B C 1
ATOM 1591 O O . ARG B 1 50 ? 21.575 -2.313 27.829 1.00 53.49 50 ARG B O 1
ATOM 1599 N N . ASP B 1 51 ? 19.379 -1.861 27.696 1.00 51.53 51 ASP B N 1
ATOM 1600 C CA . ASP B 1 51 ? 19.534 -0.893 26.615 1.00 50.64 51 ASP B CA 1
ATOM 1601 C C . ASP B 1 51 ? 19.494 0.562 27.086 1.00 49.60 51 ASP B C 1
ATOM 1602 O O . ASP B 1 51 ? 19.391 1.487 26.271 1.00 51.04 51 ASP B O 1
ATOM 1607 N N . GLY B 1 52 ? 19.582 0.758 28.397 1.00 47.84 52 GLY B N 1
ATOM 1608 C CA . GLY B 1 52 ? 19.662 2.098 28.968 1.00 45.34 52 GLY B CA 1
ATOM 1609 C C . GLY B 1 52 ? 18.332 2.815 29.075 1.00 43.64 52 GLY B C 1
ATOM 1610 O O . GLY B 1 52 ? 18.291 4.041 29.124 1.00 42.79 52 GLY B O 1
ATOM 1611 N N . LEU B 1 53 ? 17.241 2.057 29.136 1.00 41.35 53 LEU B N 1
ATOM 1612 C CA . LEU B 1 53 ? 15.912 2.653 29.115 1.00 39.16 53 LEU B CA 1
ATOM 1613 C C . LEU B 1 53 ? 15.273 2.686 30.487 1.00 38.55 53 LEU B C 1
ATOM 1614 O O . LEU B 1 53 ? 14.524 3.602 30.811 1.00 33.45 53 LEU B O 1
ATOM 1619 N N . LEU B 1 54 ? 15.562 1.674 31.295 1.00 40.56 54 LEU B N 1
ATOM 1620 C CA . LEU B 1 54 ? 15.060 1.661 32.660 1.00 43.28 54 LEU B CA 1
ATOM 1621 C C . LEU B 1 54 ? 16.062 1.042 33.643 1.00 44.61 54 LEU B C 1
ATOM 1622 O O . LEU B 1 54 ? 16.988 0.340 33.255 1.00 44.40 54 LEU B O 1
ATOM 1627 N N . ARG B 1 55 ? 15.877 1.331 34.921 1.00 47.33 55 ARG B N 1
ATOM 1628 C CA . ARG B 1 55 ? 16.674 0.684 35.945 1.00 49.89 55 ARG B CA 1
ATOM 1629 C C . ARG B 1 55 ? 15.737 -0.056 36.879 1.00 51.10 55 ARG B C 1
ATOM 1630 O O . ARG B 1 55 ? 14.693 0.471 37.270 1.00 50.59 55 ARG B O 1
ATOM 1632 N N . VAL B 1 56 ? 16.093 -1.295 37.202 1.00 54.65 56 VAL B N 1
ATOM 1633 C CA . VAL B 1 56 ? 15.381 -2.046 38.226 1.00 56.47 56 VAL B CA 1
ATOM 1634 C C . VAL B 1 56 ? 16.001 -1.704 39.577 1.00 58.84 56 VAL B C 1
ATOM 1635 O O . VAL B 1 56 ? 17.156 -2.035 39.845 1.00 60.14 56 VAL B O 1
ATOM 1639 N N . ALA B 1 57 ? 15.238 -1.021 40.420 1.00 60.78 57 ALA B N 1
ATOM 1640 C CA . ALA B 1 57 ? 15.749 -0.565 41.700 1.00 62.30 57 ALA B CA 1
ATOM 1641 C C . ALA B 1 57 ? 15.956 -1.732 42.659 1.00 63.46 57 ALA B C 1
ATOM 1642 O O . ALA B 1 57 ? 15.406 -2.816 42.456 1.00 63.80 57 ALA B O 1
ATOM 1644 N N . GLY B 1 58 ? 16.751 -1.499 43.702 1.00 64.81 58 GLY B N 1
ATOM 1645 C CA . GLY B 1 58 ? 17.070 -2.521 44.699 1.00 65.29 58 GLY B CA 1
ATOM 1646 C C . GLY B 1 58 ? 15.857 -3.216 45.287 1.00 66.28 58 GLY B C 1
ATOM 1647 O O . GLY B 1 58 ? 15.976 -4.292 45.867 1.00 66.09 58 GLY B O 1
ATOM 1648 N N . ASP B 1 59 ? 14.684 -2.607 45.140 1.00 67.24 59 ASP B N 1
ATOM 1649 C CA . ASP B 1 59 ? 13.449 -3.212 45.640 1.00 68.24 59 ASP B CA 1
ATOM 1650 C C . ASP B 1 59 ? 12.563 -3.750 44.504 1.00 68.24 59 ASP B C 1
ATOM 1651 O O . ASP B 1 59 ? 11.367 -3.992 44.697 1.00 67.73 59 ASP B O 1
ATOM 1656 N N . ARG B 1 60 ? 13.163 -3.930 43.326 1.00 67.88 60 ARG B N 1
ATOM 1657 C CA . ARG B 1 60 ? 12.495 -4.547 42.172 1.00 67.20 60 ARG B CA 1
ATOM 1658 C C . ARG B 1 60 ? 11.647 -3.565 41.349 1.00 66.97 60 ARG B C 1
ATOM 1659 O O . ARG B 1 60 ? 11.320 -3.843 40.191 1.00 66.84 60 ARG B O 1
ATOM 1661 N N . HIS B 1 61 ? 11.296 -2.421 41.936 1.00 65.65 61 HIS B N 1
ATOM 1662 C CA . HIS B 1 61 ? 10.437 -1.460 41.251 1.00 64.07 61 HIS B CA 1
ATOM 1663 C C . HIS B 1 61 ? 11.173 -0.806 40.080 1.00 61.34 61 HIS B C 1
ATOM 1664 O O . HIS B 1 61 ? 12.391 -0.622 40.121 1.00 60.38 61 HIS B O 1
ATOM 1671 N N . LEU B 1 62 ? 10.424 -0.498 39.026 1.00 58.40 62 LEU B N 1
ATOM 1672 C CA . LE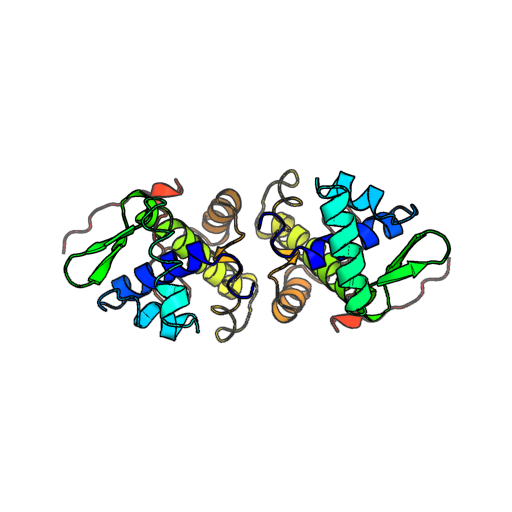U B 1 62 ? 10.998 0.035 37.794 1.00 56.09 62 LEU B CA 1
ATOM 1673 C C . LEU B 1 62 ? 11.015 1.560 37.779 1.00 54.38 62 LEU B C 1
ATOM 1674 O O . LEU B 1 62 ? 10.066 2.220 38.225 1.00 55.60 62 LEU B O 1
ATOM 1679 N N . GLU B 1 63 ? 12.094 2.117 37.254 1.00 50.71 63 GLU B N 1
ATOM 1680 C CA . GLU B 1 63 ? 12.194 3.554 37.108 1.00 47.51 63 GLU B CA 1
ATOM 1681 C C . GLU B 1 63 ? 12.886 3.820 35.782 1.00 45.58 63 GLU B C 1
ATOM 1682 O O . GLU B 1 63 ? 13.889 3.178 35.450 1.00 46.42 63 GLU B O 1
ATOM 1688 N N . LEU B 1 64 ? 12.326 4.741 35.010 1.00 42.62 64 LEU B N 1
ATOM 1689 C CA . LEU B 1 64 ? 12.893 5.094 33.715 1.00 39.25 64 LEU B CA 1
ATOM 1690 C C . LEU B 1 64 ? 14.228 5.811 33.890 1.00 38.63 64 LEU B C 1
ATOM 1691 O O . LEU B 1 64 ? 14.372 6.638 34.795 1.00 38.64 64 LEU B O 1
ATOM 1696 N N . THR B 1 65 ? 15.205 5.489 33.048 1.00 36.00 65 THR B N 1
ATOM 1697 C CA . THR B 1 65 ? 16.404 6.301 32.970 1.00 35.60 65 THR B CA 1
ATOM 1698 C C . THR B 1 65 ? 15.990 7.650 32.410 1.00 37.35 65 THR B C 1
ATOM 1699 O O . THR B 1 65 ? 14.812 7.879 32.124 1.00 37.21 65 THR B O 1
ATOM 1703 N N . GLU B 1 66 ? 16.942 8.555 32.245 1.00 36.74 66 GLU B N 1
ATOM 1704 C CA . GLU B 1 66 ? 16.613 9.815 31.585 1.00 38.25 66 GLU B CA 1
ATOM 1705 C C . GLU B 1 66 ? 16.414 9.628 30.083 1.00 34.80 66 GLU B C 1
ATOM 1706 O O . GLU B 1 66 ? 15.561 10.266 29.502 1.00 32.88 66 GLU B O 1
ATOM 1712 N N . LYS B 1 67 ? 17.197 8.740 29.480 1.00 33.93 67 LYS B N 1
ATOM 1713 C CA . LYS B 1 67 ? 16.991 8.308 28.095 1.00 34.49 67 LYS B CA 1
ATOM 1714 C C . LYS B 1 67 ? 15.560 7.783 27.915 1.00 33.80 67 LYS B C 1
ATOM 1715 O O . LYS B 1 67 ? 14.799 8.271 27.065 1.00 33.02 67 LYS B O 1
ATOM 1721 N N . GLY B 1 68 ? 15.198 6.816 28.751 1.00 32.24 68 GLY B N 1
ATOM 1722 C CA . GLY B 1 68 ? 13.878 6.186 28.732 1.00 30.61 68 GLY B CA 1
ATOM 1723 C C . GLY B 1 68 ? 12.723 7.125 29.023 1.00 30.54 68 GLY B C 1
ATOM 1724 O O . GLY B 1 68 ? 11.617 6.949 28.509 1.00 28.44 68 GLY B O 1
ATOM 1725 N N . ARG B 1 69 ? 12.969 8.129 29.851 1.00 28.88 69 ARG B N 1
ATOM 1726 C CA . ARG B 1 69 ? 11.910 9.028 30.244 1.00 27.42 69 ARG B CA 1
ATOM 1727 C C . ARG B 1 69 ? 11.658 10.032 29.131 1.00 24.99 69 ARG B C 1
ATOM 1728 O O . ARG B 1 69 ? 1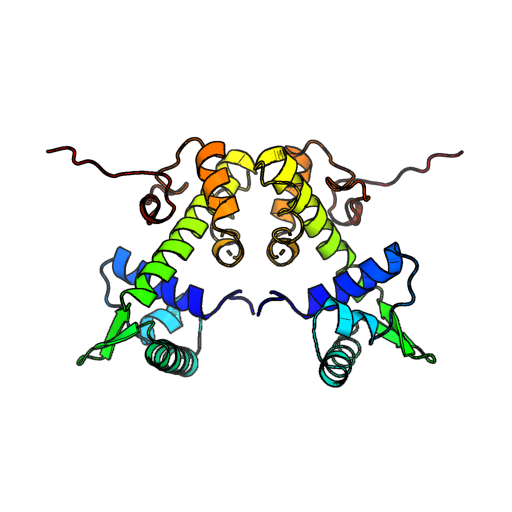0.518 10.431 28.902 1.00 22.15 69 ARG B O 1
ATOM 1736 N N . ALA B 1 70 ? 12.720 10.458 28.462 1.00 23.87 70 ALA B N 1
ATOM 1737 C CA . ALA B 1 70 ? 12.564 11.386 27.342 1.00 23.34 70 ALA B CA 1
ATOM 1738 C C . ALA B 1 70 ? 11.752 10.711 26.235 1.00 22.60 70 ALA B C 1
ATOM 1739 O O . ALA B 1 70 ? 10.915 11.338 25.590 1.00 21.75 70 ALA B O 1
ATOM 1741 N N . LEU B 1 71 ? 11.997 9.428 26.023 1.00 21.32 71 LEU B N 1
ATOM 1742 C CA . LEU B 1 71 ? 11.288 8.688 24.962 1.00 22.87 71 LEU B CA 1
ATOM 1743 C C . LEU B 1 71 ? 9.819 8.502 25.306 1.00 21.11 71 LEU B C 1
ATOM 1744 O O . LEU B 1 71 ? 8.961 8.693 24.459 1.00 20.22 71 LEU B O 1
ATOM 1749 N N . ALA B 1 72 ? 9.540 8.181 26.570 1.00 19.47 72 ALA B N 1
ATOM 1750 C CA . ALA B 1 72 ? 8.176 8.014 27.050 1.00 19.40 72 ALA B CA 1
ATOM 1751 C C . ALA B 1 72 ? 7.364 9.297 26.897 1.00 18.43 72 ALA B C 1
ATOM 1752 O O . ALA B 1 72 ? 6.217 9.261 26.454 1.00 14.75 72 ALA B O 1
ATOM 1754 N N . ILE B 1 73 ? 7.955 10.425 27.286 1.00 15.49 73 ILE B N 1
ATOM 1755 C CA . ILE B 1 73 ? 7.316 11.725 27.127 1.00 17.79 73 ILE B CA 1
ATOM 1756 C C . ILE B 1 73 ? 6.979 12.005 25.660 1.00 15.79 73 ILE B C 1
ATOM 1757 O O . ILE B 1 73 ? 5.876 12.464 25.347 1.00 18.31 73 ILE B O 1
ATOM 1762 N N . ALA B 1 74 ? 7.937 11.768 24.758 1.00 19.00 74 ALA B N 1
ATOM 1763 C CA . ALA B 1 74 ? 7.723 12.000 23.311 1.00 16.30 74 ALA B CA 1
ATOM 1764 C C . ALA B 1 74 ? 6.562 11.126 22.813 1.00 16.39 74 ALA B C 1
ATOM 1765 O O . ALA B 1 74 ? 5.700 11.601 22.086 1.00 17.84 74 ALA B O 1
ATOM 1767 N N . VAL B 1 75 ? 6.535 9.850 23.193 1.00 17.30 75 VAL B N 1
ATOM 1768 C CA . VAL B 1 75 ? 5.391 8.999 22.800 1.00 16.46 75 VAL B CA 1
ATOM 1769 C C . VAL B 1 75 ? 4.076 9.545 23.330 1.00 16.30 75 VAL B C 1
ATOM 1770 O O . VAL B 1 75 ? 3.069 9.581 22.609 1.00 15.13 75 VAL B O 1
ATOM 1774 N N . MET B 1 76 ? 4.054 9.963 24.609 1.00 16.82 76 MET B N 1
ATOM 1775 C CA . MET B 1 76 ? 2.824 10.497 25.215 1.00 14.36 76 MET B CA 1
ATOM 1776 C C . MET B 1 76 ? 2.379 11.782 24.572 1.00 15.79 76 MET B C 1
ATOM 1777 O O . MET B 1 76 ? 1.167 12.068 24.429 1.00 14.92 76 MET B O 1
ATOM 1782 N N . ARG B 1 77 ? 3.358 12.583 24.184 1.00 13.96 77 ARG B N 1
ATOM 1783 C CA . ARG B 1 77 ? 3.084 13.861 23.550 1.00 14.07 77 ARG B CA 1
ATOM 1784 C C . ARG B 1 77 ? 2.439 13.568 22.201 1.00 14.80 77 ARG B C 1
ATOM 1785 O O . ARG B 1 77 ? 1.477 14.219 21.820 1.00 13.22 77 ARG B O 1
ATOM 1793 N N . LYS B 1 78 ? 2.937 12.543 21.508 1.00 15.10 78 LYS B N 1
ATOM 1794 C CA . LYS B 1 78 ? 2.384 12.184 20.185 1.00 15.46 78 LYS B CA 1
ATOM 1795 C C . LYS B 1 78 ? 0.993 11.632 20.337 1.00 15.99 78 LYS B C 1
ATOM 1796 O O . LYS B 1 78 ? 0.079 11.965 19.575 1.00 13.98 78 LYS B O 1
ATOM 1802 N N . HIS B 1 79 ? 0.836 10.792 21.351 1.00 16.75 79 HIS B N 1
ATOM 1803 C CA . HIS B 1 79 ? -0.467 10.237 21.690 1.00 16.41 79 HIS B CA 1
ATOM 1804 C C . HIS B 1 79 ? -1.544 11.316 21.865 1.00 15.32 79 HIS B C 1
ATOM 1805 O O . HIS B 1 79 ? -2.608 11.266 21.225 1.00 14.24 79 HIS B O 1
ATOM 1812 N N . ARG B 1 80 ? -1.276 12.290 22.729 1.00 15.68 80 ARG B N 1
ATOM 1813 C CA . ARG B 1 80 ? -2.245 13.362 23.017 1.00 16.33 80 ARG B CA 1
ATOM 1814 C C . ARG B 1 80 ? -2.493 14.342 21.857 1.00 14.11 80 ARG B C 1
ATOM 1815 O O . ARG B 1 80 ? -3.612 14.820 21.676 1.00 17.26 80 ARG B O 1
ATOM 1823 N N . LEU B 1 81 ? -1.468 14.633 21.053 1.00 16.05 81 LEU B N 1
ATOM 1824 C CA . LEU B 1 81 ? -1.681 15.465 19.852 1.00 14.11 81 LEU B CA 1
ATOM 1825 C C . LEU B 1 81 ? -2.519 14.682 18.859 1.00 16.26 81 LEU B C 1
ATOM 1826 O O . LEU B 1 81 ? -3.440 15.230 18.233 1.00 16.30 81 LEU B O 1
ATOM 1831 N N . ALA B 1 82 ? -2.206 13.392 18.705 1.00 15.34 82 ALA B N 1
ATOM 1832 C CA . ALA B 1 82 ? -3.036 12.541 17.849 1.00 15.55 82 ALA B CA 1
ATOM 1833 C C . ALA B 1 82 ? -4.500 12.539 18.300 1.00 16.86 82 ALA B C 1
ATOM 1834 O O . ALA B 1 82 ? -5.429 12.606 17.470 1.00 15.40 82 ALA B O 1
ATOM 1836 N N . GLU B 1 83 ? -4.729 12.400 19.610 1.00 15.70 83 GLU B N 1
ATOM 1837 C CA . GLU B 1 83 ? -6.111 12.364 20.090 1.00 17.19 83 GLU B CA 1
ATOM 1838 C C . GLU B 1 83 ? -6.833 13.671 19.797 1.00 15.49 83 GLU B C 1
ATOM 1839 O O . GLU B 1 83 ? -7.981 13.650 19.408 1.00 18.48 83 GLU B O 1
ATOM 1845 N N . ARG B 1 84 ? -6.154 14.803 19.985 1.00 15.52 84 ARG B N 1
ATOM 1846 C CA . ARG B 1 84 ? -6.698 16.134 19.635 1.00 18.07 84 ARG B CA 1
ATOM 1847 C C . ARG B 1 84 ? -6.978 16.305 18.127 1.00 17.99 84 ARG B C 1
ATOM 1848 O O . ARG B 1 84 ? -8.031 16.812 17.719 1.00 17.98 84 ARG B O 1
ATOM 1856 N N . LEU B 1 85 ? -6.037 15.881 17.287 1.00 16.77 85 LEU B N 1
ATOM 1857 C CA . LEU B 1 85 ? -6.319 15.825 15.844 1.00 16.35 85 LEU B CA 1
ATOM 1858 C C . LEU B 1 85 ? -7.584 15.004 15.574 1.00 18.30 85 LEU B C 1
ATOM 1859 O O . LEU B 1 85 ? -8.482 15.457 14.863 1.00 21.26 85 LEU B O 1
ATOM 1864 N N . LEU B 1 86 ? -7.641 13.791 16.125 1.00 18.69 86 LEU B N 1
ATOM 1865 C CA . LEU B 1 86 ? -8.735 12.859 15.862 1.00 18.85 86 LEU B CA 1
ATOM 1866 C C . LEU B 1 86 ? -1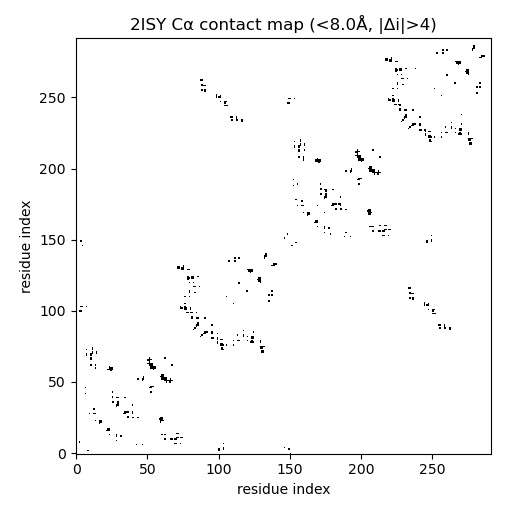0.096 13.417 16.254 1.00 19.25 86 LEU B C 1
ATOM 1867 O O . LEU B 1 86 ? -11.058 13.270 15.509 1.00 19.79 86 LEU B O 1
ATOM 1872 N N . VAL B 1 87 ? -10.177 14.077 17.406 1.00 19.03 87 VAL B N 1
ATOM 1873 C CA . VAL B 1 87 ? -11.454 14.664 17.838 1.00 21.72 87 VAL B CA 1
ATOM 1874 C C . VAL B 1 87 ? -11.736 15.982 17.145 1.00 20.82 87 VAL B C 1
ATOM 1875 O O . VAL B 1 87 ? -12.822 16.172 16.621 1.00 22.87 87 VAL B O 1
ATOM 1879 N N . ASP B 1 88 ? -10.737 16.856 17.084 1.00 22.55 88 ASP B N 1
ATOM 1880 C CA . ASP B 1 88 ? -10.956 18.264 16.737 1.00 23.85 88 ASP B CA 1
ATOM 1881 C C . ASP B 1 88 ? -11.099 18.511 15.246 1.00 26.22 88 ASP B C 1
ATOM 1882 O O . ASP B 1 88 ? -11.851 19.379 14.820 1.00 27.64 88 ASP B O 1
ATOM 1887 N N . VAL B 1 89 ? -10.323 17.786 14.458 1.00 25.54 89 VAL B N 1
ATOM 1888 C CA . VAL B 1 89 ? -10.277 18.003 13.019 1.00 25.05 89 VAL B CA 1
ATOM 1889 C C . VAL B 1 89 ? -10.931 16.821 12.271 1.00 26.32 89 VAL B C 1
ATOM 1890 O O . VAL B 1 89 ? -11.771 17.008 11.385 1.00 24.30 89 VAL B O 1
ATOM 1894 N N . ILE B 1 90 ? -10.552 15.600 12.640 1.00 20.73 90 ILE B N 1
ATOM 1895 C CA . ILE B 1 90 ? -11.058 14.445 11.934 1.00 22.31 90 ILE B CA 1
ATOM 1896 C C . ILE B 1 90 ? -12.485 14.116 12.348 1.00 21.63 90 ILE B C 1
ATOM 1897 O O . ILE B 1 90 ? -13.271 13.626 11.547 1.00 23.82 90 ILE B O 1
ATOM 1902 N N . GLY B 1 91 ? -12.826 14.401 13.594 1.00 22.72 91 GLY B N 1
ATOM 1903 C CA . GLY B 1 91 ? -14.193 14.209 14.049 1.00 23.04 91 GLY B CA 1
ATOM 1904 C C . GLY B 1 91 ? -14.540 12.766 14.320 1.00 24.02 91 GLY B C 1
ATOM 1905 O O . GLY B 1 91 ? -15.697 12.365 14.204 1.00 23.14 91 GLY B O 1
ATOM 1906 N N . LEU B 1 92 ? -13.536 11.972 14.669 1.00 22.51 92 LEU B N 1
ATOM 1907 C CA . LEU B 1 92 ? -13.780 10.618 15.137 1.00 22.35 92 LEU B CA 1
ATOM 1908 C C . LEU B 1 92 ? -14.407 10.732 16.520 1.00 24.54 92 LEU B C 1
ATOM 1909 O O . LEU B 1 92 ? -13.970 11.562 17.332 1.00 24.57 92 LEU B O 1
ATOM 1914 N N . PRO B 1 93 ? -15.420 9.901 16.808 1.00 25.05 93 PRO B N 1
ATOM 1915 C CA . PRO B 1 93 ? -16.055 9.894 18.117 1.00 27.62 93 PRO B CA 1
ATOM 1916 C C . PRO B 1 93 ? -15.045 9.734 19.248 1.00 27.37 93 PRO B C 1
ATOM 1917 O O . PRO B 1 93 ? -14.121 8.931 19.145 1.00 27.03 93 PRO B O 1
ATOM 1921 N N . TRP B 1 94 ? -15.248 10.472 20.337 1.00 29.16 94 TRP B N 1
ATOM 1922 C CA . TRP B 1 94 ? -14.325 10.454 21.468 1.00 30.86 94 TRP B CA 1
ATOM 1923 C C . TRP B 1 94 ? -14.135 9.042 21.991 1.00 29.65 94 TRP B C 1
ATOM 1924 O O . TRP B 1 94 ? -13.052 8.694 22.454 1.00 29.41 94 TRP B O 1
ATOM 1935 N N . GLU B 1 95 ? -15.185 8.227 21.917 1.00 30.16 95 GLU B N 1
ATOM 1936 C CA . GLU B 1 95 ? -15.123 6.860 22.440 1.00 31.24 95 GLU B CA 1
ATOM 1937 C C . GLU B 1 95 ? -14.104 6.000 21.707 1.00 29.46 95 GLU B C 1
ATOM 1938 O O . GLU B 1 95 ? -13.733 4.944 22.191 1.00 31.27 95 GLU B O 1
ATOM 1944 N N . GLU B 1 96 ? -13.665 6.438 20.532 1.00 27.06 96 GLU B N 1
ATOM 1945 C CA . GLU B 1 96 ? -12.794 5.619 19.698 1.00 26.34 96 GLU B CA 1
ATOM 1946 C C . GLU B 1 96 ? -11.394 6.220 19.505 1.00 24.86 96 GLU B C 1
ATOM 1947 O O . GLU B 1 96 ? -10.510 5.565 18.966 1.00 22.40 96 GLU B O 1
ATOM 1953 N N . VAL B 1 97 ? -11.188 7.459 19.948 1.00 22.77 97 VAL B N 1
ATOM 1954 C CA . VAL B 1 97 ? -9.904 8.117 19.689 1.00 21.98 97 VAL B CA 1
ATOM 1955 C C . VAL B 1 97 ? -8.711 7.559 20.465 1.00 22.05 97 VAL B C 1
ATOM 1956 O O . VAL B 1 97 ? -7.592 7.559 19.934 1.00 19.29 97 VAL B O 1
ATOM 1960 N N . HIS B 1 98 ? -8.905 7.106 21.711 1.00 17.90 98 HIS B N 1
ATOM 1961 C CA . HIS B 1 98 ? -7.737 6.604 22.438 1.00 17.72 98 HIS B CA 1
ATOM 1962 C C . HIS B 1 98 ? -7.131 5.375 21.784 1.00 16.98 98 HIS B C 1
ATOM 1963 O O . HIS B 1 98 ? -5.896 5.280 21.666 1.00 17.45 98 HIS B O 1
ATOM 1970 N N . ALA B 1 99 ? -7.979 4.454 21.344 1.00 17.13 99 ALA B N 1
ATOM 1971 C CA . ALA B 1 99 ? -7.485 3.222 20.737 1.00 15.81 99 ALA B CA 1
ATOM 1972 C C . ALA B 1 99 ? -6.779 3.533 19.413 1.00 16.27 99 ALA B C 1
ATOM 1973 O O . ALA B 1 99 ? -5.750 2.936 19.102 1.00 16.87 99 ALA B O 1
ATOM 1975 N N . GLU B 1 100 ? -7.292 4.513 18.672 1.00 15.81 100 GLU B N 1
ATOM 1976 C CA . GLU B 1 100 ? -6.644 4.921 17.426 1.00 17.44 100 GLU B CA 1
ATOM 1977 C C . GLU B 1 100 ? -5.280 5.586 17.710 1.00 17.85 100 GLU B C 1
ATOM 1978 O O . GLU B 1 100 ? -4.251 5.188 17.132 1.00 16.39 100 GLU B O 1
ATOM 1984 N N . ALA B 1 101 ? -5.282 6.560 18.621 1.00 17.37 101 ALA B N 1
ATOM 1985 C CA . ALA B 1 101 ? -4.054 7.237 19.107 1.00 17.28 101 ALA B CA 1
ATOM 1986 C C . ALA B 1 101 ? -2.995 6.283 19.684 1.00 17.02 101 ALA B C 1
ATOM 1987 O O . ALA B 1 101 ? -1.789 6.506 19.510 1.00 15.22 101 ALA B O 1
ATOM 1998 N N . ARG B 1 103 ? -2.269 3.483 18.504 1.00 15.01 103 ARG B N 1
ATOM 1999 C CA . ARG B 1 103 ? -1.463 3.040 17.368 1.00 14.71 103 ARG B CA 1
ATOM 2000 C C . ARG B 1 103 ? -0.651 4.199 16.778 1.00 14.29 103 ARG B C 1
ATOM 2001 O O . ARG B 1 103 ? 0.538 4.071 16.503 1.00 12.96 103 ARG B O 1
ATOM 2009 N N . TRP B 1 104 ? -1.294 5.344 16.571 1.00 14.92 104 TRP B N 1
ATOM 2010 C CA . TRP B 1 104 ? -0.654 6.413 15.836 1.00 13.88 104 TRP B CA 1
ATOM 2011 C C . TRP B 1 104 ? 0.523 7.018 16.580 1.00 13.54 104 TRP B C 1
ATOM 2012 O O . TRP B 1 104 ? 1.435 7.553 15.943 1.00 12.00 104 TRP B O 1
ATOM 2023 N N . GLU B 1 105 ? 0.496 6.990 17.916 1.00 12.96 105 GLU B N 1
ATOM 2024 C CA . GLU B 1 105 ? 1.588 7.546 18.712 1.00 12.93 105 GLU B CA 1
ATOM 2025 C C . GLU B 1 105 ? 2.960 6.932 18.371 1.00 15.24 105 GLU B C 1
ATOM 2026 O O . GLU B 1 105 ? 4.003 7.535 18.673 1.00 13.72 105 GLU B O 1
ATOM 2032 N N . HIS B 1 106 ? 2.971 5.731 17.790 1.00 12.90 106 HIS B N 1
ATOM 2033 C CA . HIS B 1 106 ? 4.231 5.048 17.449 1.00 14.83 106 HIS B CA 1
ATOM 2034 C C . HIS B 1 106 ? 4.780 5.401 16.038 1.00 14.76 106 HIS B C 1
ATOM 2035 O O . HIS B 1 106 ? 5.919 5.034 15.698 1.00 14.47 106 HIS B O 1
ATOM 2042 N N . VAL B 1 107 ? 3.986 6.098 15.230 1.00 15.27 107 VAL B N 1
ATOM 2043 C CA . VAL B 1 107 ? 4.415 6.366 13.839 1.00 17.39 107 VAL B CA 1
ATOM 2044 C C . VAL B 1 107 ? 4.489 7.843 13.439 1.00 17.77 107 VAL B C 1
ATOM 2045 O O . VAL B 1 107 ? 4.915 8.146 12.326 1.00 19.13 107 VAL B O 1
ATOM 2049 N N . MET B 1 108 ? 4.060 8.747 14.326 1.00 18.31 108 MET B N 1
ATOM 2050 C CA A MET B 1 108 ? 4.052 10.186 14.038 0.50 17.10 108 MET B CA 1
ATOM 2051 C CA B MET B 1 108 ? 4.073 10.183 14.018 0.50 17.65 108 MET B CA 1
ATOM 2052 C C . MET B 1 108 ? 5.448 10.773 14.222 1.00 18.05 108 MET B C 1
ATOM 2053 O O . MET B 1 108 ? 6.083 10.517 15.235 1.00 18.10 108 MET B O 1
ATOM 2062 N N . SER B 1 109 ? 5.920 11.551 13.242 1.00 18.78 109 SER B N 1
ATOM 2063 C CA . SER B 1 109 ? 7.210 12.231 13.332 1.00 19.90 109 SER B CA 1
ATOM 2064 C C . SER B 1 109 ? 7.104 13.495 14.174 1.00 17.60 109 SER B C 1
ATOM 2065 O O . SER B 1 109 ? 6.006 14.021 14.361 1.00 13.33 109 SER B O 1
ATOM 2068 N N . GLU B 1 110 ? 8.244 13.987 14.660 1.00 18.51 110 GLU B N 1
ATOM 2069 C CA . GLU B 1 110 ? 8.307 15.307 15.315 1.00 19.80 110 GLU B CA 1
ATOM 2070 C C . GLU B 1 110 ? 7.823 16.429 14.394 1.00 19.65 110 GLU B C 1
ATOM 2071 O O . GLU B 1 110 ? 7.182 17.360 14.861 1.00 17.80 110 GLU B O 1
ATOM 2077 N N . ASP B 1 111 ? 8.135 16.343 13.093 1.00 20.60 111 ASP B N 1
ATOM 2078 C CA . ASP B 1 111 ? 7.667 17.358 12.124 1.00 20.68 111 ASP B CA 1
ATOM 2079 C C . ASP B 1 111 ? 6.151 17.432 12.062 1.00 20.92 111 ASP B C 1
ATOM 2080 O O . ASP B 1 111 ? 5.567 18.530 12.030 1.00 19.87 111 ASP B O 1
ATOM 2085 N N . VAL B 1 112 ? 5.489 16.271 12.026 1.00 17.58 112 VAL B N 1
ATOM 2086 C CA . VAL B 1 112 ? 4.037 16.283 12.099 1.00 15.46 112 VAL B CA 1
ATOM 2087 C C . VAL B 1 112 ? 3.538 16.872 13.431 1.00 16.54 112 VAL B C 1
ATOM 2088 O O . VAL B 1 112 ? 2.595 17.694 13.459 1.00 18.42 112 VAL B O 1
ATOM 2092 N N . GLU B 1 113 ? 4.157 16.483 14.532 1.00 16.22 113 GLU B N 1
ATOM 2093 C CA . GLU B 1 113 ? 3.745 17.049 15.827 1.00 15.59 113 GLU B CA 1
ATOM 2094 C C . GLU B 1 113 ? 3.804 18.580 15.800 1.00 18.56 113 GLU B C 1
ATOM 2095 O O . GLU B 1 113 ? 2.866 19.262 16.254 1.00 19.12 113 GLU B O 1
ATOM 2101 N N . ARG B 1 114 ? 4.906 19.130 15.288 1.00 19.85 114 ARG B N 1
ATOM 2102 C CA . ARG B 1 114 ? 5.040 20.590 15.273 1.00 20.37 114 ARG B CA 1
ATOM 2103 C C . ARG B 1 114 ? 3.977 21.236 14.405 1.00 21.80 114 ARG B C 1
ATOM 2104 O O . ARG B 1 114 ? 3.454 22.287 14.756 1.00 22.14 114 ARG B O 1
ATOM 2112 N N . ARG B 1 115 ? 3.627 20.608 13.283 1.00 21.08 115 ARG B N 1
ATOM 2113 C CA . ARG B 1 115 ? 2.535 21.137 12.466 1.00 19.15 115 ARG B CA 1
ATOM 2114 C C . ARG B 1 115 ? 1.216 21.045 13.227 1.00 20.30 115 ARG B C 1
ATOM 2115 O O . ARG B 1 115 ? 0.393 21.971 13.182 1.00 19.99 115 ARG B O 1
ATOM 2123 N N . LEU B 1 116 ? 0.995 19.914 13.903 1.00 18.59 116 LEU B N 1
ATOM 2124 C CA . LEU B 1 116 ? -0.226 19.745 14.680 1.00 19.12 116 LEU B CA 1
ATOM 2125 C C . LEU B 1 116 ? -0.386 20.808 15.772 1.00 20.28 116 LEU B C 1
ATOM 2126 O O . LEU B 1 116 ? -1.489 21.260 16.023 1.00 19.32 116 LEU B O 1
ATOM 2131 N N . VAL B 1 117 ? 0.705 21.197 16.425 1.00 20.14 117 VAL B N 1
ATOM 2132 C CA . VAL B 1 117 ? 0.625 22.285 17.410 1.00 22.33 117 VAL B CA 1
ATOM 2133 C C . VAL B 1 117 ? 0.058 23.585 16.805 1.00 22.22 117 VAL B C 1
ATOM 2134 O O . VAL B 1 117 ? -0.757 24.275 17.426 1.00 25.29 117 VAL B O 1
ATOM 2138 N N . LYS B 1 118 ? 0.466 23.899 15.584 1.00 26.24 118 LYS B N 1
ATOM 2139 C CA . LYS B 1 118 ? -0.017 25.087 14.872 1.00 26.24 118 LYS B CA 1
ATOM 2140 C C . LYS B 1 118 ? -1.445 24.883 14.442 1.00 26.93 118 LYS B C 1
ATOM 2141 O O . LYS B 1 118 ? -2.320 25.694 14.742 1.00 26.35 118 LYS B O 1
ATOM 2147 N N . VAL B 1 119 ? -1.686 23.768 13.755 1.00 25.81 119 VAL B N 1
ATOM 2148 C CA . VAL B 1 119 ? -3.018 23.447 13.245 1.00 25.85 119 VAL B CA 1
ATOM 2149 C C . VAL B 1 119 ? -4.096 23.372 14.331 1.00 25.89 119 VAL B C 1
ATOM 2150 O O . VAL B 1 119 ? -5.242 23.793 14.118 1.00 25.30 119 VAL B O 1
ATOM 2154 N N . LEU B 1 120 ? -3.746 22.837 15.495 1.00 24.47 120 LEU B N 1
ATOM 2155 C CA . LEU B 1 120 ? -4.716 22.733 16.599 1.00 25.08 120 LEU B CA 1
ATOM 2156 C C . LEU B 1 120 ? -4.613 23.940 17.530 1.00 26.13 120 LEU B C 1
ATOM 2157 O O . LEU B 1 120 ? -5.133 23.914 18.650 1.00 27.86 120 LEU B O 1
ATOM 2162 N N . ASN B 1 121 ? -3.898 24.964 17.079 1.00 25.34 121 ASN B N 1
ATOM 2163 C CA . ASN B 1 121 ? -3.895 26.244 17.760 1.00 30.65 121 ASN B CA 1
ATOM 2164 C C . ASN B 1 121 ? -3.321 26.110 19.165 1.00 29.43 121 ASN B C 1
ATOM 2165 O O . ASN B 1 121 ? -4.027 26.368 20.131 1.00 29.51 121 ASN B O 1
ATOM 2170 N N . ASN B 1 122 ? -2.064 25.686 19.263 1.00 28.03 122 ASN B N 1
ATOM 2171 C CA . ASN B 1 122 ? -1.350 25.605 20.540 1.00 28.59 122 ASN B CA 1
ATOM 2172 C C . ASN B 1 122 ? -2.060 24.820 21.652 1.00 27.55 122 ASN B C 1
ATOM 2173 O O . ASN B 1 122 ? -2.276 25.338 22.751 1.00 27.88 122 ASN B O 1
ATOM 2178 N N . PRO B 1 123 ? -2.364 23.535 21.397 1.00 26.37 123 PRO B N 1
ATOM 2179 C CA . PRO B 1 123 ? -3.081 22.716 22.375 1.00 24.45 123 PRO B CA 1
ATOM 2180 C C . PRO B 1 123 ? -2.187 22.431 23.581 1.00 23.64 123 PRO B C 1
ATOM 2181 O O . PRO B 1 123 ? -0.968 22.261 23.427 1.00 23.81 123 PRO B O 1
ATOM 2185 N N . THR B 1 124 ? -2.770 22.398 24.774 1.00 23.15 124 THR B N 1
ATOM 2186 C CA . THR B 1 124 ? -1.990 22.103 25.977 1.00 24.54 124 THR B CA 1
ATOM 2187 C C . THR B 1 124 ? -2.511 20.859 26.697 1.00 22.72 124 THR B C 1
ATOM 2188 O O . THR B 1 124 ? -1.891 20.359 27.617 1.00 20.65 124 THR B O 1
ATOM 2192 N N . THR B 1 125 ? -3.673 20.375 26.287 1.00 22.54 125 THR B N 1
ATOM 2193 C CA . THR B 1 125 ? -4.216 19.175 26.885 1.00 23.22 125 THR B CA 1
ATOM 2194 C C . THR B 1 125 ? -4.754 18.240 25.801 1.00 20.80 125 THR B C 1
ATOM 2195 O O . THR B 1 125 ? -5.027 18.671 24.709 1.00 20.15 125 THR B O 1
ATOM 2199 N N . SER B 1 126 ? -4.932 16.972 26.145 1.00 23.14 126 SER B N 1
ATOM 2200 C CA . SER B 1 126 ? -5.665 16.043 25.310 1.00 21.89 126 SER B CA 1
ATOM 2201 C C . SER B 1 126 ? -7.147 16.369 25.414 1.00 25.10 126 SER B C 1
ATOM 2202 O O . SER B 1 126 ? -7.534 17.235 26.217 1.00 24.98 126 SER B O 1
ATOM 2205 N N . PRO B 1 127 ? -7.982 15.697 24.590 1.00 24.82 127 PRO B N 1
ATOM 2206 C CA . PRO B 1 127 ? -9.454 15.834 24.646 1.00 24.08 127 PRO B CA 1
ATOM 2207 C C . PRO B 1 127 ? -10.012 15.457 26.018 1.00 24.62 127 PRO B C 1
ATOM 2208 O O . PRO B 1 127 ? -11.144 15.807 26.358 1.00 25.13 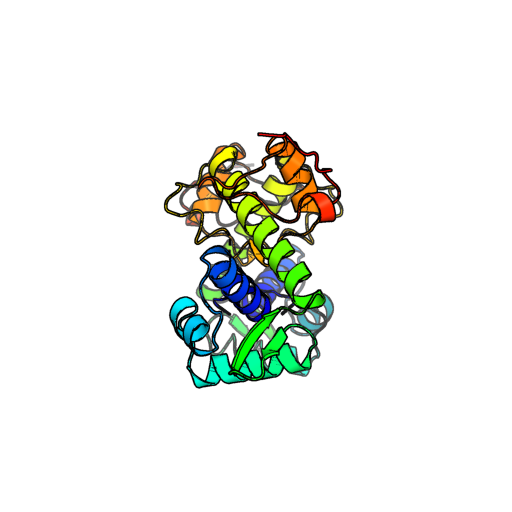127 PRO B O 1
ATOM 2212 N N . PHE B 1 128 ? -9.214 14.748 26.794 1.00 23.00 128 PHE B N 1
ATOM 2213 C CA . PHE B 1 128 ? -9.630 14.267 28.088 1.00 22.84 128 PHE B CA 1
ATOM 2214 C C . PHE B 1 128 ? -9.003 15.068 29.236 1.00 23.98 128 PHE B C 1
ATOM 2215 O O . PHE B 1 128 ? -9.067 14.642 30.385 1.00 24.78 128 PHE B O 1
ATOM 2223 N N . GLY B 1 129 ? -8.427 16.226 28.919 1.00 22.77 129 GLY B N 1
ATOM 2224 C CA . GLY B 1 129 ? -8.024 17.188 29.945 1.00 25.87 129 GLY B CA 1
ATOM 2225 C C . GLY B 1 129 ? -6.641 17.012 30.560 1.00 25.10 129 GLY B C 1
ATOM 2226 O O . GLY B 1 129 ? -6.196 17.855 31.354 1.00 23.78 129 GLY B O 1
ATOM 2227 N N . ASN B 1 130 ? -5.953 15.940 30.178 1.00 22.52 130 ASN B N 1
ATOM 2228 C CA . ASN B 1 130 ? -4.589 15.679 30.645 1.00 21.41 130 ASN B CA 1
ATOM 2229 C C . ASN B 1 130 ? -3.553 16.495 29.867 1.00 22.31 130 ASN B C 1
ATOM 2230 O O . ASN B 1 130 ? -3.579 16.552 28.633 1.00 23.47 130 ASN B O 1
ATOM 2235 N N . PRO B 1 131 ? -2.621 17.116 30.587 1.00 23.97 131 PRO B N 1
ATOM 2236 C CA . PRO B 1 131 ? -1.641 17.976 29.940 1.00 22.97 131 PRO B CA 1
ATOM 2237 C C . PRO B 1 131 ? -0.761 17.249 28.935 1.00 20.60 131 PRO B C 1
ATOM 2238 O O . PRO B 1 131 ? -0.316 16.117 29.161 1.00 20.70 131 PRO B O 1
ATOM 2242 N N . ILE B 1 132 ? -0.507 17.899 27.815 1.00 19.61 132 ILE B N 1
ATOM 2243 C CA . ILE B 1 132 ? 0.447 17.341 26.870 1.00 19.26 132 ILE B CA 1
ATOM 2244 C C . ILE B 1 132 ? 1.858 17.605 27.367 1.00 17.88 132 ILE B C 1
ATOM 2245 O O . ILE B 1 132 ? 2.273 18.753 27.505 1.00 20.00 132 ILE B O 1
ATOM 2250 N N . PRO B 1 133 ? 2.619 16.537 27.622 1.00 19.51 133 PRO B N 1
ATOM 2251 C CA . PRO B 1 133 ? 3.979 16.733 28.094 1.00 19.85 133 PRO B CA 1
ATOM 2252 C C . PRO B 1 133 ? 4.923 16.972 26.930 1.00 19.89 133 PRO B C 1
ATOM 2253 O O . PRO B 1 133 ? 4.558 16.742 25.789 1.00 21.85 133 PRO B O 1
ATOM 2257 N N . GLY B 1 134 ? 6.137 17.425 27.231 1.00 22.60 134 GLY B N 1
ATOM 2258 C CA . GLY B 1 134 ? 7.225 17.476 26.267 1.00 18.88 134 GLY B CA 1
ATOM 2259 C C . GLY B 1 134 ? 7.143 18.542 25.206 1.00 18.75 134 GLY B C 1
ATOM 2260 O O . GLY B 1 134 ? 7.901 18.495 24.249 1.00 20.95 134 GLY B O 1
ATOM 2261 N N . LEU B 1 135 ? 6.253 19.518 25.359 1.00 17.81 135 LEU B N 1
ATOM 2262 C CA . LEU B 1 135 ? 6.128 20.523 24.313 1.00 20.04 135 LEU B CA 1
ATOM 2263 C C . LEU B 1 135 ? 7.338 21.455 24.289 1.00 20.65 135 LEU B C 1
ATOM 2264 O O . LEU B 1 135 ? 7.678 22.010 23.249 1.00 21.05 135 LEU B O 1
ATOM 2269 N N . VAL B 1 136 ? 7.973 21.643 25.441 1.00 22.41 136 VAL B N 1
ATOM 2270 C CA . VAL B 1 136 ? 9.213 22.417 25.475 1.00 24.78 136 VAL B CA 1
ATOM 2271 C C . VAL B 1 136 ? 10.329 21.690 24.713 1.00 25.45 136 VAL B C 1
ATOM 2272 O O . VAL B 1 136 ? 11.030 22.282 23.897 1.00 26.68 136 VAL B O 1
ATOM 2276 N N . GLU B 1 137 ? 10.478 20.395 24.956 1.00 25.88 137 GLU B N 1
ATOM 2277 C CA . GLU B 1 137 ? 11.463 19.615 24.224 1.00 26.92 137 GLU B CA 1
ATOM 2278 C C . GLU B 1 137 ? 11.137 19.523 22.729 1.00 26.97 137 GLU B C 1
ATOM 2279 O O . GLU B 1 137 ? 12.036 19.401 21.928 1.00 24.32 137 GLU B O 1
ATOM 2285 N N . LEU B 1 138 ? 9.854 19.589 22.365 1.00 26.14 138 LEU B N 1
ATOM 2286 C CA . LEU B 1 138 ? 9.448 19.597 20.963 1.00 25.97 138 LEU B CA 1
ATOM 2287 C C . LEU B 1 138 ? 10.015 20.836 20.276 1.00 27.81 138 LEU B C 1
ATOM 2288 O O . LEU B 1 138 ? 10.290 20.830 19.073 1.00 27.18 138 LEU B O 1
ATOM 2293 N N . GLY B 1 139 ? 10.119 21.915 21.044 1.00 30.06 139 GLY B N 1
ATOM 2294 C CA . GLY B 1 139 ? 10.685 23.173 20.575 1.00 30.75 139 GLY B CA 1
ATOM 2295 C C . GLY B 1 139 ? 9.641 24.240 20.348 1.00 30.27 139 GLY B C 1
ATOM 2296 O O . GLY B 1 139 ? 9.932 25.257 19.737 1.00 33.26 139 GLY B O 1
ATOM 2297 N N . VAL B 1 140 ? 8.429 24.028 20.847 1.00 28.87 140 VAL B N 1
ATOM 2298 C CA . VAL B 1 140 ? 7.303 24.895 20.476 1.00 29.42 140 VAL B CA 1
ATOM 2299 C C . VAL B 1 140 ? 6.842 25.823 21.602 1.00 28.83 140 VAL B C 1
ATOM 2300 O O . VAL B 1 140 ? 6.043 26.729 21.385 1.00 27.46 140 VAL B O 1
ATOM 2304 N N . ALA B 1 141 ? 7.324 25.580 22.809 1.00 29.79 141 ALA B N 1
ATOM 2305 C CA . ALA B 1 141 ? 6.865 26.353 23.949 1.00 30.97 141 ALA B CA 1
ATOM 2306 C C . ALA B 1 141 ? 7.989 26.550 24.957 1.00 32.08 141 ALA B C 1
ATOM 2307 O O . ALA B 1 141 ? 9.025 25.871 24.912 1.00 29.76 141 ALA B O 1
ATOM 2309 N N . SER B 1 142 ? 7.776 27.524 25.831 1.00 33.08 142 SER B N 1
ATOM 2310 C CA . SER B 1 142 ? 8.618 27.776 26.984 1.00 34.21 142 SER B CA 1
ATOM 2311 C C . SER B 1 142 ? 7.677 27.692 28.164 1.00 35.08 142 SER B C 1
ATOM 2312 O O . SER B 1 142 ? 6.461 27.687 27.996 1.00 34.93 142 SER B O 1
ATOM 2315 N N . GLU B 1 143 ? 8.217 27.634 29.367 1.00 38.53 143 GLU B N 1
ATOM 2316 C CA . GLU B 1 143 ? 7.341 27.620 30.517 1.00 41.05 143 GLU B CA 1
ATOM 2317 C C . GLU B 1 143 ? 7.515 28.849 31.363 1.00 42.08 143 GLU B C 1
ATOM 2318 O O . GLU B 1 143 ? 8.570 29.484 31.349 1.00 42.77 143 GLU B O 1
ATOM 2324 N N . ASN B 1 144 ? 6.445 29.204 32.058 1.00 41.49 144 ASN B N 1
ATOM 2325 C CA . ASN B 1 144 ? 6.464 30.288 33.018 1.00 42.14 144 ASN B CA 1
ATOM 2326 C C . ASN B 1 144 ? 5.741 29.844 34.283 1.00 39.64 144 ASN B C 1
ATOM 2327 O O . ASN B 1 144 ? 5.022 28.835 34.283 1.00 39.01 144 ASN B O 1
ATOM 2332 N N . LEU B 1 145 ? 5.949 30.577 35.368 1.00 36.86 145 LEU B N 1
ATOM 2333 C CA . LEU B 1 145 ? 5.268 30.263 36.610 1.00 34.06 145 LEU B CA 1
ATOM 2334 C C . LEU B 1 145 ? 4.155 31.263 36.879 1.00 32.87 145 LEU B C 1
ATOM 2335 O O . LEU B 1 145 ? 4.324 32.465 36.727 1.00 30.77 145 LEU B O 1
ATOM 2340 N N . TYR B 1 146 ? 3.010 30.755 37.282 1.00 34.00 146 TYR B N 1
ATOM 2341 C CA . TYR B 1 146 ? 1.992 31.626 37.837 1.00 36.11 146 TYR B CA 1
ATOM 2342 C C . TYR B 1 146 ? 1.983 31.324 39.324 1.00 36.16 146 TYR B C 1
ATOM 2343 O O . TYR B 1 146 ? 1.776 30.183 39.723 1.00 36.81 146 TYR B O 1
ATOM 2345 N N . PHE B 1 147 ? 2.226 32.338 40.146 1.00 36.84 147 PHE B N 1
ATOM 2346 C CA . PHE B 1 147 ? 2.216 32.138 41.594 1.00 37.99 147 PHE B CA 1
ATOM 2347 C C . PHE B 1 147 ? 0.798 32.112 42.135 1.00 40.84 147 PHE B C 1
ATOM 2348 O O . PHE B 1 147 ? -0.045 32.917 41.745 1.00 41.70 147 PHE B O 1
ATOM 2356 N N . GLN B 1 148 ? 0.535 31.158 43.012 1.00 43.22 148 GLN B N 1
ATOM 2357 C CA . GLN B 1 148 ? -0.772 31.035 43.622 1.00 47.49 148 GLN B CA 1
ATOM 2358 C C . GLN B 1 148 ? -0.734 31.722 44.974 1.00 49.77 148 GLN B C 1
ATOM 2359 O O . GLN B 1 148 ? -0.091 32.768 45.166 1.00 50.68 148 GLN B O 1
#

Organism: Mycobacterium tuberculosis (strain ATCC 25618 / H37Rv) (NCBI:txid83332)

Nearest PDB structures (foldseek):
  7b1y-assembly1_A  TM=1.003E+00  e=2.796E-19  Saccharopolyspora erythraea NRRL 2338
  7b25-assembly1_D  TM=1.003E+00  e=4.589E-19  Saccharopolyspora erythraea NRRL 2338
  7b25-assembly1_C  TM=9.754E-01  e=1.719E-18  Saccharopolyspora erythraea NRRL 2338
  7b24-assembly1_B  TM=9.608E-01  e=1.048E-18  Saccharopolyspora erythraea NRRL 2338
  7b20-assembly1_C  TM=9.708E-01  e=1.919E-18  Saccharopolyspora erythraea NRRL 2338

Foldseek 3Di:
DLVLDVLLLLLLQQVVCVVVVHFAALVSVCVVVVHDSVVSVVSLVVVVVVQQWDQDPVRTIGGGPNVNLSNLQLQLLLQLQQLCCVVPVNPDPVCRNSVSSRSNPDDLVVSVVSCVVSPNDQGHPVGHGRGCCVVSPNDDDDDDDD/DLVLDVLLLLLLQCVVCVVVVHFAALVSSCVVVVHDSVVSVVVLVVCCVVQAWDQDPVRTIDGGPVNNLSNLQLQLLLQLQQLCCCPPVNDDNVCSNSVSSRSNPDDLVNSVVSCVVSPNDQGHPVRHGRPCPVVSVNDDDDDDDD

GO terms:
  GO:0050897 cobalt ion binding (F, IDA)
  GO:0016151 nickel cation binding (F, IDA)
  GO:0005506 iron ion binding (F, IDA)
  GO:0008198 ferrous iron binding (F, IDA)
  GO:0003677 DNA binding (F, IDA)
  GO:0045892 negative regulation of DNA-templated transcription (P, IDA)
  GO:0030145 manganese ion binding (F, IDA)
  GO:0008270 zinc ion binding (F, IDA)
  GO:0006355 regulation of DNA-templated transcription (P, IDA)
  GO:0046870 cadmium ion binding (F, IDA)
  GO:0006355 regulation of DNA-templated transcription (P, IGI)
  GO:0005886 plasma membrane (C, HDA)
  GO:0019540 catechol-containing siderophore biosynthetic process (P, IMP)
  GO:0006979 response to oxidative stress (P, IMP)
  GO:0005515 protein binding (F, IPI)

Solvent-accessible surface area: 14990 Å² total

Secondary structure (DSSP, 8-state):
-TTSSHHHHHHHHHHHHHHTT----HHHHHHHHT--HHHHHHHHHHHHHTTSEEE-TTS-EEE-HHHHHHHHHHHHHHHHHHHIIIIII---HHHHHHH--GGGT--HHHHHHHHHHTTS--B-TTSPBPP-HHHHTS--------/-TTSSHHHHHHHHHHHHHHTT----HHHHHHHTT--HHHHHHHHHHHHHTTSEEE-TTS-EEE-HHHHHHHHHHHHHHHHHHHHIIIII---HHHHHHH--GGGT--HHHHHHHHHHTTS--B-TTSPBPP-HHHHTS--------

CATH classification: 1.10.10.10

Sequence (292 aa):
NELVDTTEMYLRTIYDLEEEGVTTPLRRARIAERLDQSGPTVSQQTVSSRMERRDGLLRVAGDRHLELTEKGRALLAIAVMRKHRLAERLLVDVIGLPWEEEVHAEARWEHVMMSEDVERRLVKVLNNPTTSPFGNPIPGLVELGVASENLYFQNELVDTTEMYLRTIYDLEEEGVTPLRARIAERLDDQSGPTVSQTVSRMERDGLLRVAGDRHLELTEKGRALAIAVMRKHRLAERLLVDVIGLPWEEVHAEARWEHVMMSEDVERRLVKVLNNPTTSPFGNPIPGLVELGVASENLYFQ

InterPro domains:
  IPR001367 Iron dependent repressor, metal binding and dimerisation domain [PF02742] (65-133)
  IPR007167 Ferrous iron transporter FeoA-like domain [SM00899] (152-229)
  IPR008988 Transcriptional repressor, C-terminal [SSF50037] (130-230)
  IPR022687 DTXR-type, HTH domain [PF01325] (3-62)
  IPR022687 DTXR-type, HTH domain [PS50944] (4-65)
  IPR022689 Iron dependent repressor [SM00529] (26-125)
  IPR036388 Winged helix-like DNA-binding domain superfamily [G3DSA:1.10.10.10] (1-73)
  IPR036390 Winged helix DNA-binding domain superfamily [SSF46785] (2-62)
  IPR036421 Iron dependent repressor, metal binding and dimerisation domain superfamily [G3DSA:1.10.60.10] (74-140)
  IPR036421 Iron dependent repressor, metal binding and dimerisation domain superfamily [SSF47979] (65-134)
  IPR038157 Ferrous iron transporter, core domain [G3DSA:2.30.30.90] (151-230)
  IPR040767 Diphteria toxin repressor/Iron-dependent repressor IdeR, SH3 domain [PF18357] (152-229)
  IPR050536 MntR/IdeR Metal-Dependent Regulators [PTHR33238] (1-152)